Protein AF-A0A7Y4AND2-F1 (afdb_monomer_lite)

Secondary structure (DSSP, 8-state):
---------------------SS-SSHHHHHHHHHHHHHHHTSTTSSSSTTTTTSS-HHHHHHHHHHHHHHHHHHHHHHHHHHHHHHH-TTSGGGTHHHHHHHHHHHHHHHHHHHHHHHSSTTTTTPBPPGGGHHHHHHHHHHTTSS---TTPPPPH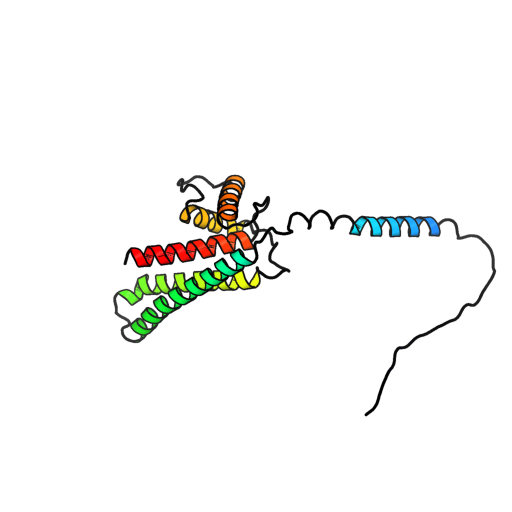HHHHHHHHHHHHHTTPPP-SS-BHHHHHHHHHHHHHHHHHHHHHT-

Foldseek 3Di:
DDDDDDDDDDDDDDDDDDDDDDDPPPVVVVVVVVVVVVVVVVVVPPVVVVQVVQQDDPVLLVVLLVLLVVLLVVLVVLLVVLVVVCVVVVPPPCNPPVNVVSVVLNVLSVVLSVVSVVQPDPVRVQAFDDPVCLVLLQVLLCLVVLAPPDPPDDQDPVSSLNSLQVVCVVSVGHRDPGHGPNSSSSSNSVSSSVVVVVVVVVD

Radius of gyration: 29.14 Å; chains: 1; bounding bo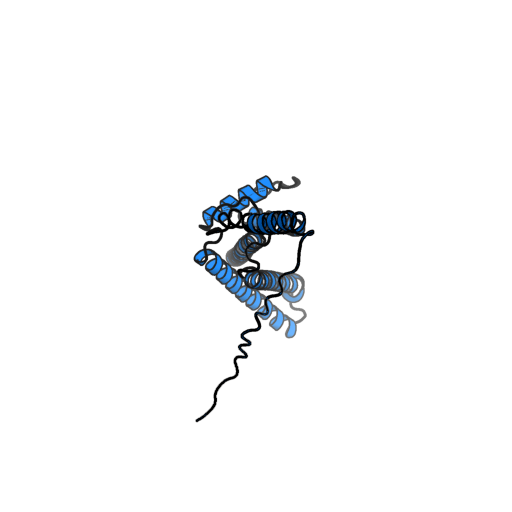x: 47×72×87 Å

Structure (mmCIF, N/CA/C/O backbone):
data_AF-A0A7Y4AND2-F1
#
_entry.id   AF-A0A7Y4AND2-F1
#
loop_
_atom_site.group_PDB
_atom_site.id
_atom_site.type_symbol
_atom_site.label_atom_id
_atom_site.label_alt_id
_atom_site.label_comp_id
_atom_site.label_asym_id
_atom_site.label_entity_id
_atom_site.label_seq_id
_atom_site.pdbx_PDB_ins_code
_atom_site.Cartn_x
_atom_site.Cartn_y
_atom_site.Cartn_z
_atom_site.occupancy
_atom_site.B_iso_or_equiv
_atom_site.auth_seq_id
_atom_site.auth_comp_id
_atom_site.auth_asym_id
_atom_site.auth_atom_id
_atom_site.pdbx_PDB_model_num
ATOM 1 N N . MET A 1 1 ? -24.176 -51.507 3.057 1.00 33.47 1 MET A N 1
ATOM 2 C CA . MET A 1 1 ? -24.119 -52.776 3.812 1.00 33.47 1 MET A CA 1
ATOM 3 C C . MET A 1 1 ? -23.106 -52.591 4.936 1.00 33.47 1 MET A C 1
ATOM 5 O O . MET A 1 1 ? -21.960 -52.399 4.581 1.00 33.47 1 MET A O 1
ATOM 9 N N . LYS A 1 2 ? -23.575 -52.578 6.206 1.00 30.16 2 LYS A N 1
ATOM 10 C CA . LYS A 1 2 ? -22.908 -52.996 7.476 1.00 30.16 2 LYS A CA 1
ATOM 11 C C . LYS A 1 2 ? -21.469 -52.484 7.762 1.00 30.16 2 LYS A C 1
ATOM 13 O O . LYS A 1 2 ? -20.621 -52.602 6.902 1.00 30.16 2 LYS A O 1
ATOM 18 N N . LEU A 1 3 ? -21.038 -52.002 8.934 1.00 29.92 3 LEU A N 1
ATOM 19 C CA . LEU A 1 3 ? -21.448 -51.969 10.357 1.00 29.92 3 LEU A CA 1
ATOM 20 C C . LEU A 1 3 ? -20.590 -50.828 10.998 1.00 29.92 3 LEU A C 1
ATOM 22 O O . LEU A 1 3 ? -19.451 -50.662 10.583 1.00 29.92 3 LEU A O 1
ATOM 26 N N . ILE A 1 4 ? -21.065 -49.897 11.838 1.00 30.48 4 ILE A N 1
ATOM 27 C CA . ILE A 1 4 ? -21.592 -50.004 13.218 1.00 30.48 4 ILE A CA 1
ATOM 28 C C . ILE A 1 4 ? -20.495 -50.183 14.302 1.00 30.48 4 ILE A C 1
ATOM 30 O O . ILE A 1 4 ? -19.957 -51.267 14.470 1.00 30.48 4 ILE A O 1
ATOM 34 N N . ILE A 1 5 ? -20.307 -49.085 15.061 1.00 35.34 5 ILE A N 1
ATOM 35 C CA . ILE A 1 5 ? -20.190 -48.942 16.535 1.00 35.34 5 ILE A CA 1
ATOM 36 C C . ILE A 1 5 ? -18.934 -49.472 17.255 1.00 35.34 5 ILE A C 1
ATOM 38 O O . ILE A 1 5 ? -18.680 -50.666 17.281 1.00 35.34 5 ILE A O 1
ATOM 42 N N . SER A 1 6 ? -18.291 -48.594 18.043 1.00 28.52 6 SER A N 1
ATOM 43 C CA . SER A 1 6 ? -18.109 -48.861 19.484 1.00 28.52 6 SER A CA 1
ATOM 44 C C . SER A 1 6 ? -17.874 -47.580 20.292 1.00 28.52 6 SER A C 1
ATOM 46 O O . SER A 1 6 ? -16.794 -46.998 20.283 1.00 28.52 6 SER A O 1
ATOM 48 N N . ARG A 1 7 ? -18.929 -47.131 20.986 1.00 36.81 7 ARG A N 1
ATOM 49 C CA . ARG A 1 7 ? -18.856 -46.225 22.138 1.00 36.81 7 ARG A CA 1
ATOM 50 C C . ARG A 1 7 ? -18.654 -47.101 23.370 1.00 36.81 7 ARG A C 1
ATOM 52 O O . ARG A 1 7 ? -19.501 -47.947 23.641 1.00 36.81 7 ARG A O 1
ATOM 59 N N . ILE A 1 8 ? -17.584 -46.879 24.125 1.00 34.38 8 ILE A N 1
ATOM 60 C CA . ILE A 1 8 ? -17.403 -47.508 25.434 1.00 34.38 8 ILE A CA 1
ATOM 61 C C . ILE A 1 8 ? -18.028 -46.585 26.484 1.00 34.38 8 ILE A C 1
ATOM 63 O O . ILE A 1 8 ? -17.473 -45.553 26.851 1.00 34.38 8 ILE A O 1
ATOM 67 N N . LEU A 1 9 ? -19.232 -46.965 26.909 1.00 31.45 9 LEU A N 1
ATOM 68 C CA . LEU A 1 9 ? -19.828 -46.607 28.191 1.00 31.45 9 LEU A CA 1
ATOM 69 C C . LEU A 1 9 ? -19.264 -47.583 29.230 1.00 31.45 9 LEU A C 1
ATOM 71 O O . LEU A 1 9 ? -19.439 -48.790 29.074 1.00 31.45 9 LEU A O 1
ATOM 75 N N . ILE A 1 10 ? -18.645 -47.082 30.297 1.00 36.06 10 ILE A N 1
ATOM 76 C CA . ILE A 1 10 ? -18.455 -47.861 31.524 1.00 36.06 10 ILE A CA 1
ATOM 77 C C . ILE A 1 10 ? -19.293 -47.184 32.598 1.00 36.06 10 ILE A C 1
ATOM 79 O O . ILE A 1 10 ? -19.010 -46.067 33.025 1.00 36.06 10 ILE A O 1
ATOM 83 N N . ALA A 1 11 ? -20.365 -47.872 32.976 1.00 30.84 11 ALA A N 1
ATOM 84 C CA . ALA A 1 11 ? -21.184 -47.558 34.126 1.00 30.84 11 ALA A CA 1
ATOM 85 C C . ALA A 1 11 ? -20.753 -48.424 35.319 1.00 30.84 11 ALA A C 1
ATOM 87 O O . ALA A 1 11 ? -20.473 -49.610 35.162 1.00 30.84 11 ALA A O 1
ATOM 88 N N . SER A 1 12 ? -20.827 -47.797 36.492 1.00 30.69 12 SER A N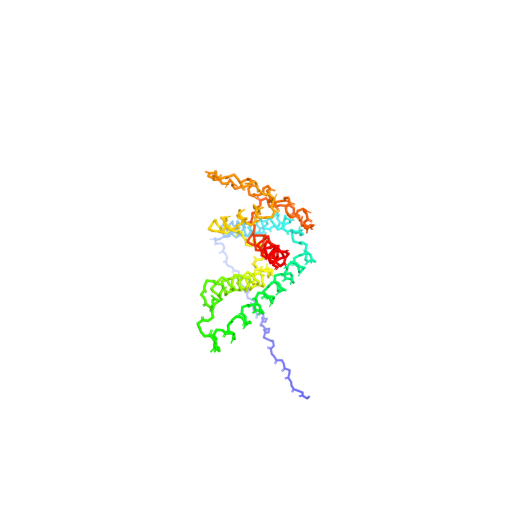 1
ATOM 89 C CA . SER A 1 12 ? -21.021 -48.379 37.823 1.00 30.69 12 SER A CA 1
ATOM 90 C C . SER A 1 12 ? -19.888 -49.185 38.463 1.00 30.69 12 SER A C 1
ATOM 92 O O . SER A 1 12 ? -19.669 -50.348 38.149 1.00 30.69 12 SER A O 1
ATOM 94 N N . LEU A 1 13 ? -19.371 -48.640 39.569 1.00 31.16 13 LEU A N 1
ATOM 95 C CA . LEU A 1 13 ? -19.480 -49.353 40.842 1.00 31.16 13 LEU A CA 1
ATOM 96 C C . LEU A 1 13 ? -19.599 -48.357 42.004 1.00 31.16 13 LEU A C 1
ATOM 98 O O . LEU A 1 13 ? -18.667 -47.626 42.323 1.00 31.16 13 LEU A O 1
ATOM 102 N N . VAL A 1 14 ? -20.774 -48.344 42.629 1.00 37.56 14 VAL A N 1
ATOM 103 C CA . VAL A 1 14 ? -20.992 -47.785 43.963 1.00 37.56 14 VAL A CA 1
ATOM 104 C C . VAL A 1 14 ? -20.722 -48.923 44.942 1.00 37.56 14 VAL A C 1
ATOM 106 O O . VAL A 1 14 ? -21.427 -49.929 44.915 1.00 37.56 14 VAL A O 1
ATOM 109 N N . MET A 1 15 ? -19.721 -48.776 45.806 1.00 34.22 15 MET A N 1
ATOM 110 C CA . MET A 1 15 ? -19.657 -49.526 47.058 1.00 34.22 15 MET A CA 1
ATOM 111 C C . MET A 1 15 ? -19.544 -48.541 48.211 1.00 34.22 15 MET A C 1
ATOM 113 O O . MET A 1 15 ? -18.593 -47.771 48.316 1.00 34.22 15 MET A O 1
ATOM 117 N N . SER A 1 16 ? -20.560 -48.581 49.063 1.00 31.64 16 SER A N 1
ATOM 118 C CA . SER A 1 16 ? -20.602 -47.922 50.356 1.00 31.64 16 SER A CA 1
ATOM 119 C C . SER A 1 16 ? -19.589 -48.563 51.304 1.00 31.64 16 SER A C 1
ATOM 121 O O . SER A 1 16 ? -19.620 -49.774 51.512 1.00 31.64 16 SER A O 1
ATOM 123 N N . PHE A 1 17 ? -18.758 -47.742 51.942 1.00 32.94 17 PHE A N 1
ATOM 124 C CA . PHE A 1 17 ? -18.125 -48.079 53.212 1.00 32.94 17 PHE A CA 1
ATOM 125 C C . PHE A 1 17 ? -18.355 -46.919 54.181 1.00 32.94 17 PHE A C 1
ATOM 127 O O . PHE A 1 17 ? -17.987 -45.779 53.911 1.00 32.94 17 PHE A O 1
ATOM 134 N N . VAL A 1 18 ? -19.027 -47.222 55.290 1.00 36.88 18 VAL A N 1
ATOM 135 C CA . VAL A 1 18 ? -19.208 -46.335 56.441 1.00 36.88 18 VAL A CA 1
ATOM 136 C C . VAL A 1 18 ? -18.034 -46.583 57.384 1.00 36.88 18 VAL A C 1
ATOM 138 O O . VAL A 1 18 ? -17.787 -47.728 57.756 1.00 36.88 18 VAL A O 1
ATOM 141 N N . GLY A 1 19 ? -17.323 -45.526 57.779 1.00 31.56 19 GLY A N 1
ATOM 142 C CA . GLY A 1 19 ? -16.211 -45.622 58.725 1.00 31.56 19 GLY A CA 1
ATOM 143 C C . GLY A 1 19 ? -15.559 -44.274 59.033 1.00 31.56 19 GLY A C 1
ATOM 144 O O . GLY A 1 19 ? -14.528 -43.955 58.467 1.00 31.56 19 GLY A O 1
ATOM 145 N N . THR A 1 20 ? -16.203 -43.511 59.925 1.00 32.34 20 THR A N 1
ATOM 146 C CA . THR A 1 20 ? -15.642 -42.541 60.896 1.00 32.34 20 THR A CA 1
ATOM 147 C C . THR A 1 20 ? -14.561 -41.527 60.467 1.00 32.34 20 THR A C 1
ATOM 149 O O . THR A 1 20 ? -13.412 -41.892 60.257 1.00 32.34 20 THR A O 1
ATOM 152 N N . SER A 1 21 ? -14.941 -40.235 60.518 1.00 45.59 21 SER A N 1
ATOM 153 C CA . SER A 1 21 ? -14.318 -39.135 61.301 1.00 45.59 21 SER A CA 1
ATOM 154 C C . SER A 1 21 ? -12.795 -39.264 61.503 1.00 45.59 21 SER A C 1
ATOM 156 O O . SER A 1 21 ? -12.356 -40.159 62.213 1.00 45.59 21 SER A O 1
ATOM 158 N N . ILE A 1 22 ? -11.902 -38.417 60.984 1.00 43.31 22 ILE A N 1
ATOM 159 C CA . ILE A 1 22 ? -11.797 -36.959 61.136 1.00 43.31 22 ILE A CA 1
ATOM 160 C C . ILE A 1 22 ? -10.911 -36.453 59.967 1.00 43.31 22 ILE A C 1
ATOM 162 O O . ILE A 1 22 ? -9.692 -36.558 60.047 1.00 43.31 22 ILE A O 1
ATOM 166 N N . ALA A 1 23 ? -11.471 -35.953 58.859 1.00 41.00 23 ALA A N 1
ATOM 167 C CA . ALA A 1 23 ? -10.671 -35.309 57.791 1.00 41.00 23 ALA A CA 1
ATOM 168 C C . ALA A 1 23 ? -11.485 -34.376 56.869 1.00 41.00 23 ALA A C 1
ATOM 170 O O . ALA A 1 23 ? -11.039 -34.021 55.781 1.00 41.00 23 ALA A O 1
ATOM 171 N N . GLU A 1 24 ? -12.700 -33.986 57.265 1.00 41.66 24 GLU A N 1
ATOM 172 C CA . GLU A 1 24 ? -13.683 -33.410 56.333 1.00 41.66 24 GLU A CA 1
ATOM 173 C C . GLU A 1 24 ? -13.870 -31.889 56.435 1.00 41.66 24 GLU A C 1
ATOM 175 O O . GLU A 1 24 ? -14.705 -31.322 55.730 1.00 41.66 24 GLU A O 1
ATOM 180 N N . THR A 1 25 ? -13.076 -31.204 57.263 1.00 40.34 25 THR A N 1
ATOM 181 C CA . THR A 1 25 ? -13.201 -29.746 57.453 1.00 40.34 25 THR A CA 1
ATOM 182 C C . THR A 1 25 ? -12.124 -28.922 56.746 1.00 40.34 25 THR A C 1
ATOM 184 O O . THR A 1 25 ? -12.266 -27.706 56.671 1.00 40.34 25 THR A O 1
ATOM 187 N N . THR A 1 26 ? -11.088 -29.545 56.173 1.00 41.88 26 THR A N 1
ATOM 188 C CA . THR A 1 26 ? -10.008 -28.803 55.486 1.00 41.88 26 THR A CA 1
ATOM 189 C C . THR A 1 26 ? -10.119 -28.857 53.956 1.00 41.88 26 THR A C 1
ATOM 191 O O . THR A 1 26 ? -9.707 -27.921 53.286 1.00 41.88 26 THR A O 1
ATOM 194 N N . ILE A 1 27 ? -10.772 -29.876 53.382 1.00 42.16 27 ILE A N 1
ATOM 195 C CA . ILE A 1 27 ? -10.817 -30.075 51.916 1.00 42.16 27 ILE A CA 1
ATOM 196 C C . ILE A 1 27 ? -11.965 -29.294 51.238 1.00 42.16 27 ILE A C 1
ATOM 198 O O . ILE A 1 27 ? -11.882 -28.947 50.062 1.00 42.16 27 ILE A O 1
ATOM 202 N N . LYS A 1 28 ? -13.028 -28.931 51.973 1.00 38.06 28 LYS A N 1
ATOM 203 C CA . LYS A 1 28 ? -14.158 -28.163 51.406 1.00 38.06 28 LYS A CA 1
ATOM 204 C C . LYS A 1 28 ? -13.843 -26.689 51.137 1.00 38.06 28 LYS A C 1
ATOM 206 O O . LYS A 1 28 ? -14.553 -26.063 50.353 1.00 38.06 28 LYS A O 1
ATOM 211 N N . THR A 1 29 ? -12.794 -26.140 51.747 1.00 43.88 29 THR A N 1
ATOM 212 C CA . THR A 1 29 ? -12.443 -24.721 51.601 1.00 43.88 29 THR A CA 1
ATOM 213 C C . THR A 1 29 ? -11.531 -24.479 50.396 1.00 43.88 29 THR A C 1
ATOM 215 O O . THR A 1 29 ? -11.685 -23.466 49.725 1.00 43.88 29 THR A O 1
ATOM 218 N N . GLU A 1 30 ? -10.652 -25.422 50.047 1.00 40.91 30 GLU A N 1
ATOM 219 C CA . GLU A 1 30 ? -9.762 -25.285 48.882 1.00 40.91 30 GLU A CA 1
ATOM 220 C C . GLU A 1 30 ? -10.514 -25.476 47.556 1.00 40.91 30 GLU A C 1
ATOM 222 O O . GLU A 1 30 ? -10.392 -24.639 46.665 1.00 40.91 30 GLU A O 1
ATOM 227 N N . GLN A 1 31 ? -11.410 -26.468 47.451 1.00 38.94 31 GLN A N 1
ATOM 228 C CA . GLN A 1 31 ? -12.176 -26.689 46.212 1.00 38.94 31 GLN A CA 1
ATOM 229 C C . GLN A 1 31 ? -13.157 -25.553 45.874 1.00 38.94 31 GLN A C 1
ATOM 231 O O . GLN A 1 31 ? -13.392 -25.281 44.697 1.00 38.94 31 GLN A O 1
ATOM 236 N N . GLN A 1 32 ? -13.721 -24.860 46.872 1.00 39.03 32 GLN A N 1
ATOM 237 C CA . GLN A 1 32 ? -14.599 -23.711 46.611 1.00 39.03 32 GLN A CA 1
ATOM 238 C C . GLN A 1 32 ? -13.836 -22.411 46.324 1.00 39.03 32 GLN A C 1
ATOM 240 O O . GLN A 1 32 ? -14.368 -21.545 45.628 1.00 39.03 32 GLN A O 1
ATOM 245 N N . VAL A 1 33 ? -12.599 -22.265 46.808 1.00 42.72 33 VAL A N 1
ATOM 246 C CA . VAL A 1 33 ? -11.742 -21.120 46.460 1.00 42.72 33 VAL A CA 1
ATOM 247 C C . VAL A 1 33 ? -11.169 -21.289 45.049 1.00 42.72 33 VAL A C 1
ATOM 249 O O . VAL A 1 33 ? -11.164 -20.331 44.277 1.00 42.72 33 VAL A O 1
ATOM 252 N N . GLU A 1 34 ? -10.793 -22.509 44.662 1.00 39.56 34 GLU A N 1
ATOM 253 C CA . GLU A 1 34 ? -10.220 -22.797 43.344 1.00 39.56 34 GLU A CA 1
ATOM 254 C C . GLU A 1 34 ? -11.274 -22.711 42.223 1.00 39.56 34 GLU A C 1
ATOM 256 O O . GLU A 1 34 ? -11.054 -22.012 41.233 1.00 39.56 34 GLU A O 1
ATOM 261 N N . GLN A 1 35 ? -12.484 -23.258 42.418 1.00 38.00 35 GLN A N 1
ATOM 262 C CA . GLN A 1 35 ? -13.567 -23.133 41.424 1.00 38.00 35 GLN A CA 1
ATOM 263 C C . GLN A 1 35 ? -14.124 -21.708 41.284 1.00 38.00 35 GLN A C 1
ATOM 265 O O . GLN A 1 35 ? -14.526 -21.311 40.187 1.00 38.00 35 GLN A O 1
ATOM 270 N N . LYS A 1 36 ? -14.125 -20.906 42.358 1.00 38.09 36 LYS A N 1
ATOM 271 C CA . LYS A 1 36 ? -14.514 -19.491 42.265 1.00 38.09 36 LYS A CA 1
ATOM 272 C C . LYS A 1 36 ? -13.455 -18.682 41.505 1.00 38.09 36 LYS A C 1
ATOM 274 O O . LYS A 1 36 ? -13.821 -17.883 40.646 1.00 38.09 36 LYS A O 1
ATOM 279 N N . SER A 1 37 ? -12.169 -18.973 41.735 1.00 41.56 37 SER A N 1
ATOM 280 C CA . SER A 1 37 ? -11.050 -18.341 41.020 1.00 41.56 37 SER A CA 1
ATOM 281 C C . SER A 1 37 ? -11.028 -18.654 39.520 1.00 41.56 37 SER A C 1
ATOM 283 O O . SER A 1 37 ? -10.670 -17.792 38.719 1.00 41.56 37 SER A O 1
ATOM 285 N N . GLU A 1 38 ? -11.469 -19.848 39.115 1.00 39.38 38 GLU A N 1
ATOM 286 C CA . GLU A 1 38 ? -11.490 -20.241 37.706 1.00 39.38 38 GLU A CA 1
ATOM 287 C C . GLU A 1 38 ? -12.699 -19.652 36.965 1.00 39.38 38 GLU A C 1
ATOM 289 O O . GLU A 1 38 ? -12.560 -19.195 35.833 1.00 39.38 38 GLU A O 1
ATOM 294 N N . SER A 1 39 ? -13.860 -19.524 37.621 1.00 38.56 39 SER A N 1
ATOM 295 C CA . SER A 1 39 ? -15.034 -18.864 37.022 1.00 38.56 39 SER A CA 1
ATOM 296 C C . SER A 1 39 ? -14.860 -17.347 36.829 1.00 38.56 39 SER A C 1
ATOM 298 O O . SER A 1 39 ? -15.403 -16.783 35.877 1.00 38.56 39 SER A O 1
ATOM 300 N N . ASP A 1 40 ? -14.052 -16.697 37.674 1.00 43.16 40 ASP A N 1
ATOM 301 C CA . ASP A 1 40 ? -13.737 -15.269 37.547 1.00 43.16 40 ASP A CA 1
ATOM 302 C C . ASP A 1 40 ? -12.604 -15.009 36.533 1.00 43.16 40 ASP A C 1
ATOM 304 O O . ASP A 1 40 ? -12.563 -13.946 35.910 1.00 43.16 40 ASP A O 1
ATOM 308 N N . LYS A 1 41 ? -11.744 -16.001 36.257 1.00 37.84 41 LYS A N 1
ATOM 309 C CA . LYS A 1 41 ? -10.672 -15.902 35.247 1.00 37.84 41 LYS A CA 1
ATOM 310 C C . LYS A 1 41 ? -11.189 -15.928 33.801 1.00 37.84 41 LYS A C 1
ATOM 312 O O . LYS A 1 41 ? -10.528 -15.399 32.912 1.00 37.84 41 LYS A O 1
ATOM 317 N N . TYR A 1 42 ? -12.386 -16.471 33.564 1.00 40.19 42 TYR A N 1
ATOM 318 C CA . TYR A 1 42 ? -13.032 -16.481 32.241 1.00 40.19 42 TYR A CA 1
ATOM 319 C C . TYR A 1 42 ? -14.008 -15.316 31.998 1.00 40.19 42 TYR A C 1
ATOM 321 O O . TYR A 1 42 ? -14.468 -15.141 30.870 1.00 40.19 42 TYR A O 1
ATOM 329 N N . LYS A 1 43 ? -14.292 -14.470 33.000 1.00 34.62 43 LYS A N 1
ATOM 330 C CA . LYS A 1 43 ? -15.127 -13.263 32.823 1.00 34.62 43 LYS A CA 1
ATOM 331 C C . LYS A 1 43 ? -14.360 -12.007 32.403 1.00 34.62 43 LYS A C 1
ATOM 333 O O . LYS A 1 43 ? -14.989 -11.016 32.046 1.00 34.62 43 LYS A O 1
ATOM 338 N N . VAL A 1 44 ? -13.027 -12.047 32.375 1.00 38.25 44 VAL A N 1
ATOM 339 C CA . VAL A 1 44 ? -12.192 -10.893 31.983 1.00 38.25 44 VAL A CA 1
ATOM 340 C C . VAL A 1 44 ? -12.125 -10.693 30.455 1.00 38.25 44 VAL A C 1
ATOM 342 O O . VAL A 1 44 ? -11.806 -9.604 29.996 1.00 38.25 44 VAL A O 1
ATOM 345 N N . ASN A 1 45 ? -12.529 -11.676 29.642 1.00 38.00 45 ASN A N 1
ATOM 346 C CA . ASN A 1 45 ? -12.354 -11.614 28.180 1.00 38.00 45 ASN A CA 1
ATOM 347 C C . ASN A 1 45 ? -13.611 -11.258 27.372 1.00 38.00 45 ASN A C 1
ATOM 349 O O . ASN A 1 45 ? -13.580 -11.319 26.145 1.00 38.00 45 ASN A O 1
ATOM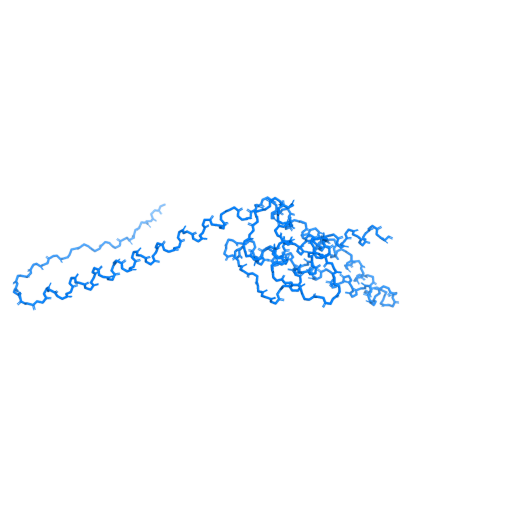 353 N N . GLN A 1 46 ? -14.716 -10.872 28.016 1.00 38.94 46 GLN A N 1
ATOM 354 C CA . GLN A 1 46 ? -15.947 -10.534 27.288 1.00 38.94 46 GLN A CA 1
ATOM 355 C C . GLN A 1 46 ? -16.115 -9.032 27.009 1.00 38.94 46 GLN A C 1
ATOM 357 O O . GLN A 1 46 ? -16.871 -8.682 26.110 1.00 38.94 46 GLN A O 1
ATOM 362 N N . SER A 1 47 ? -15.380 -8.147 27.700 1.00 35.62 47 SER A N 1
ATOM 363 C CA . SER A 1 47 ? -15.454 -6.690 27.468 1.00 35.62 47 SER A CA 1
ATOM 364 C C . SER A 1 47 ? -14.329 -6.121 26.595 1.00 35.62 47 SER A C 1
ATOM 366 O O . SER A 1 47 ? -14.446 -4.992 26.138 1.00 35.62 47 SER A O 1
ATOM 368 N N . ALA A 1 48 ? -13.245 -6.868 26.352 1.00 46.66 48 ALA A N 1
ATOM 369 C CA . ALA A 1 48 ? -12.164 -6.437 25.454 1.00 46.66 48 ALA A CA 1
ATOM 370 C C . ALA A 1 48 ? -12.490 -6.690 23.969 1.00 46.66 48 ALA A C 1
ATOM 372 O O . ALA A 1 48 ? -11.987 -5.993 23.096 1.00 46.66 48 ALA A O 1
ATOM 373 N N . ASN A 1 49 ? -13.366 -7.659 23.679 1.00 50.66 49 ASN A N 1
ATOM 374 C CA . ASN A 1 49 ? -13.719 -8.049 22.310 1.00 50.66 49 ASN A CA 1
ATOM 375 C C . ASN A 1 49 ? -14.845 -7.201 21.693 1.00 50.66 49 ASN A C 1
ATOM 377 O O . ASN A 1 49 ? -14.987 -7.178 20.476 1.00 50.66 49 ASN A O 1
ATOM 381 N N . SER A 1 50 ? -15.642 -6.495 22.502 1.00 58.06 50 SER A N 1
ATOM 382 C CA . SER A 1 50 ? -16.734 -5.656 21.984 1.00 58.06 50 SER A CA 1
ATOM 383 C C . SER A 1 50 ? -16.239 -4.405 21.258 1.00 58.06 50 SER A C 1
ATOM 385 O O . SER A 1 50 ? -16.961 -3.864 20.431 1.00 58.06 50 SER A O 1
ATOM 387 N N . ASP A 1 51 ? -15.022 -3.943 21.560 1.00 69.50 51 ASP A N 1
ATOM 388 C CA . ASP A 1 51 ? -14.434 -2.749 20.936 1.00 69.50 51 ASP A CA 1
ATOM 389 C C . ASP A 1 51 ? -13.856 -3.042 19.539 1.00 69.50 51 ASP A C 1
ATOM 391 O O . ASP A 1 51 ? -13.752 -2.153 18.697 1.00 69.50 51 ASP A O 1
ATOM 395 N N . LEU A 1 52 ? -13.539 -4.315 19.276 1.00 81.56 52 LEU A N 1
ATOM 396 C CA . LEU A 1 52 ? -13.037 -4.816 17.992 1.00 81.56 52 LEU A CA 1
ATOM 397 C C . LEU A 1 52 ? -14.160 -5.195 17.017 1.00 81.56 52 LEU A C 1
ATOM 399 O O . LEU A 1 52 ? -13.914 -5.388 15.819 1.00 81.56 52 LEU A O 1
ATOM 403 N N . ASP A 1 53 ? -15.388 -5.316 17.526 1.00 81.31 53 ASP A N 1
ATOM 404 C CA . ASP A 1 53 ? -16.557 -5.642 16.721 1.00 81.31 53 ASP A CA 1
ATOM 405 C C . ASP A 1 53 ? -16.897 -4.481 15.779 1.00 81.31 53 ASP A C 1
ATOM 407 O O . ASP A 1 53 ? -17.104 -3.340 16.203 1.00 81.31 53 ASP A O 1
ATOM 411 N N . GLY A 1 54 ? -16.919 -4.768 14.478 1.00 84.56 54 GLY A N 1
ATOM 412 C CA . GLY A 1 54 ? -17.121 -3.764 13.435 1.00 84.56 54 GLY A CA 1
ATOM 413 C C . GLY A 1 54 ? -15.961 -2.777 13.248 1.00 84.56 54 GLY A C 1
ATOM 414 O O . GLY A 1 54 ? -16.168 -1.739 12.622 1.00 84.56 54 GLY A O 1
ATOM 415 N N . LEU A 1 55 ? -14.759 -3.071 13.768 1.00 92.31 55 LEU A N 1
ATOM 416 C CA . LEU A 1 55 ? -13.555 -2.270 13.495 1.00 92.31 55 LEU A CA 1
ATOM 417 C C . LEU A 1 55 ? -13.267 -2.206 11.986 1.00 92.31 55 LEU A C 1
ATOM 419 O O . LEU A 1 55 ? -13.005 -1.140 11.431 1.00 92.31 55 LEU A O 1
ATOM 423 N N . TYR A 1 56 ? -13.388 -3.357 11.322 1.00 94.44 56 TYR A N 1
ATOM 424 C CA . TYR A 1 56 ? -13.200 -3.500 9.886 1.00 94.44 56 TYR A CA 1
ATOM 425 C C . TYR A 1 56 ? -14.540 -3.538 9.161 1.00 94.44 56 TYR A C 1
ATOM 427 O O . TYR A 1 56 ? -15.407 -4.362 9.452 1.00 94.44 56 TYR A O 1
ATOM 435 N N . ASN A 1 57 ? -14.686 -2.665 8.168 1.00 95.69 57 ASN A N 1
ATOM 436 C CA . ASN A 1 57 ? -15.734 -2.800 7.171 1.00 95.69 57 ASN A CA 1
ATOM 437 C C . ASN A 1 57 ? -15.255 -3.794 6.105 1.00 95.69 57 ASN A C 1
ATOM 439 O O . ASN A 1 57 ? -14.410 -3.460 5.277 1.00 95.69 57 ASN A O 1
ATOM 443 N N . GLU A 1 58 ? -15.795 -5.010 6.134 1.00 94.56 58 GLU A N 1
ATOM 444 C CA . GLU A 1 58 ? -15.365 -6.114 5.267 1.00 94.56 58 GLU A CA 1
ATOM 445 C C . GLU A 1 58 ? -15.451 -5.763 3.768 1.00 94.56 58 GLU A C 1
ATOM 447 O O . GLU A 1 58 ? -14.575 -6.142 2.993 1.00 94.56 58 GLU A O 1
ATOM 452 N N . GLU A 1 59 ? -16.456 -4.994 3.335 1.00 96.50 59 GLU A N 1
ATOM 453 C CA . GLU A 1 59 ? -16.572 -4.550 1.938 1.00 96.50 59 GLU A CA 1
ATOM 454 C C . GLU A 1 59 ? -15.398 -3.641 1.547 1.00 96.50 59 GLU A C 1
ATOM 456 O O . GLU A 1 59 ? -14.768 -3.845 0.509 1.00 96.50 59 GLU A O 1
ATOM 461 N N . GLN A 1 60 ? -15.068 -2.670 2.402 1.00 97.38 60 GLN A N 1
ATOM 462 C CA . GLN A 1 60 ? -13.981 -1.721 2.148 1.00 97.38 60 GLN A CA 1
ATOM 463 C C . GLN A 1 60 ? -12.610 -2.391 2.212 1.00 97.38 60 GLN A C 1
ATOM 465 O O . GLN A 1 60 ? -11.768 -2.154 1.347 1.00 97.38 60 GLN A O 1
ATOM 470 N N . VAL A 1 61 ? -12.398 -3.294 3.173 1.00 97.44 61 VAL A N 1
ATOM 471 C CA . VAL A 1 61 ? -11.152 -4.066 3.255 1.00 97.44 61 VAL A CA 1
ATOM 472 C C . VAL A 1 61 ? -10.953 -4.902 1.989 1.00 97.44 61 VAL A C 1
ATOM 474 O O . VAL A 1 61 ? -9.881 -4.855 1.385 1.00 97.44 61 VAL A O 1
ATOM 477 N N . ASN A 1 62 ? -11.991 -5.597 1.514 1.00 97.75 62 ASN A N 1
ATOM 478 C CA . ASN A 1 62 ? -11.914 -6.370 0.271 1.00 97.75 62 ASN A CA 1
ATOM 479 C C . ASN A 1 62 ? -11.690 -5.494 -0.972 1.00 97.75 62 ASN A C 1
ATOM 481 O O . ASN A 1 62 ? -10.959 -5.899 -1.883 1.00 97.75 62 ASN A O 1
ATOM 485 N N . ALA A 1 63 ? -12.272 -4.293 -1.015 1.00 98.25 63 ALA A N 1
ATOM 486 C CA . ALA A 1 63 ? -12.033 -3.338 -2.093 1.00 98.25 63 ALA A CA 1
ATOM 487 C C . ALA A 1 63 ? -10.558 -2.905 -2.146 1.00 98.25 63 ALA A C 1
ATOM 489 O O . ALA A 1 63 ? -9.945 -2.940 -3.213 1.00 98.25 63 ALA A O 1
ATOM 490 N N . ILE A 1 64 ? -9.951 -2.591 -0.998 1.00 98.31 64 ILE A N 1
ATOM 491 C CA . ILE A 1 64 ? -8.537 -2.196 -0.919 1.00 98.31 64 ILE A CA 1
ATOM 492 C C . ILE A 1 64 ? -7.603 -3.382 -1.211 1.00 98.31 64 ILE A C 1
ATOM 494 O O . ILE A 1 64 ? -6.588 -3.217 -1.885 1.00 98.31 64 ILE A O 1
ATOM 498 N N . ILE A 1 65 ? -7.943 -4.604 -0.789 1.00 98.31 65 ILE A N 1
ATOM 499 C CA . ILE A 1 65 ? -7.178 -5.806 -1.171 1.00 98.31 65 ILE A CA 1
ATOM 500 C C . ILE A 1 65 ? -7.222 -6.020 -2.690 1.00 98.31 65 ILE A C 1
ATOM 502 O O . ILE A 1 65 ? -6.198 -6.339 -3.302 1.00 98.31 65 ILE A O 1
ATOM 506 N N . SER A 1 66 ? -8.381 -5.798 -3.314 1.00 98.50 66 SER A N 1
ATOM 507 C CA . SER A 1 66 ? -8.522 -5.853 -4.773 1.00 98.50 66 SER A CA 1
ATOM 508 C C . SER A 1 66 ? -7.687 -4.761 -5.451 1.00 98.50 66 SER A C 1
ATOM 510 O O . SER A 1 66 ? -6.980 -5.036 -6.417 1.00 98.50 66 SER A O 1
ATOM 512 N N . LEU A 1 67 ? -7.663 -3.548 -4.893 1.00 98.56 67 LEU A N 1
ATOM 513 C CA . LEU A 1 67 ? -6.797 -2.460 -5.354 1.00 98.56 67 LEU A CA 1
ATOM 514 C C . LEU A 1 67 ? -5.304 -2.827 -5.269 1.00 98.56 67 LEU A C 1
ATOM 516 O O . LEU A 1 67 ? -4.544 -2.587 -6.212 1.00 98.56 67 LEU A O 1
ATOM 520 N N . ALA A 1 68 ? -4.878 -3.464 -4.174 1.00 98.69 68 ALA A N 1
ATOM 521 C CA . ALA A 1 68 ? -3.510 -3.954 -4.007 1.00 98.69 68 ALA A CA 1
ATOM 522 C C . ALA A 1 68 ? -3.159 -5.025 -5.056 1.00 98.69 68 ALA A C 1
ATOM 524 O O . ALA A 1 68 ? -2.041 -5.050 -5.584 1.00 98.69 68 ALA A O 1
ATOM 525 N N . PHE A 1 69 ? -4.114 -5.899 -5.393 1.00 98.69 69 PHE A N 1
ATOM 526 C CA . PHE A 1 69 ? -3.948 -6.896 -6.450 1.00 98.69 69 PHE A CA 1
ATOM 527 C C . PHE A 1 69 ? -3.737 -6.238 -7.818 1.00 98.69 69 PHE A C 1
ATOM 529 O O . PHE A 1 69 ? -2.773 -6.583 -8.509 1.00 98.69 69 PHE A O 1
ATOM 536 N N . GLU A 1 70 ? -4.589 -5.281 -8.188 1.00 98.62 70 GLU A N 1
ATOM 537 C CA . GLU A 1 70 ? -4.504 -4.571 -9.470 1.00 98.62 70 GLU A CA 1
ATOM 538 C C . GLU A 1 70 ? -3.214 -3.753 -9.585 1.00 98.62 70 GLU A C 1
ATOM 540 O O . GLU A 1 70 ? -2.518 -3.802 -10.607 1.00 98.62 70 GLU A O 1
ATOM 545 N N . THR A 1 71 ? -2.819 -3.087 -8.497 1.00 98.69 71 THR A N 1
ATOM 546 C CA . THR A 1 71 ? -1.545 -2.362 -8.409 1.00 98.69 71 THR A CA 1
ATOM 547 C C . THR A 1 71 ? -0.375 -3.311 -8.659 1.00 98.69 71 THR A C 1
ATOM 549 O O . THR A 1 71 ? 0.452 -3.071 -9.541 1.00 98.69 71 THR A O 1
ATOM 552 N N . LYS A 1 72 ? -0.323 -4.448 -7.950 1.00 98.62 72 LYS A N 1
ATOM 553 C CA . LYS A 1 72 ? 0.696 -5.488 -8.164 1.00 98.62 72 LYS A CA 1
ATOM 554 C C . LYS A 1 72 ? 0.706 -5.988 -9.613 1.00 98.62 72 LYS A C 1
ATOM 556 O O . LYS A 1 72 ? 1.782 -6.141 -10.190 1.00 98.62 72 LYS A O 1
ATOM 561 N N . SER A 1 73 ? -0.464 -6.265 -10.187 1.00 98.69 73 SER A N 1
ATOM 562 C CA . SER A 1 73 ? -0.617 -6.791 -11.551 1.00 98.69 73 SER A CA 1
ATOM 563 C C . SER A 1 73 ? -0.076 -5.817 -12.604 1.00 98.69 73 SER A C 1
ATOM 565 O O . SER A 1 73 ? 0.708 -6.189 -13.486 1.00 98.69 73 SER A O 1
ATOM 567 N N . THR A 1 74 ? -0.409 -4.536 -12.458 1.00 98.50 74 THR A N 1
ATOM 568 C CA . THR A 1 74 ? 0.071 -3.479 -13.352 1.00 98.50 74 THR A CA 1
ATOM 569 C C . THR A 1 74 ? 1.583 -3.313 -13.240 1.00 98.50 74 THR A C 1
ATOM 571 O O . THR A 1 74 ? 2.289 -3.365 -14.250 1.00 98.50 74 THR A O 1
ATOM 574 N N . ARG A 1 75 ? 2.118 -3.229 -12.014 1.00 98.25 75 ARG A N 1
ATOM 575 C CA . ARG A 1 75 ? 3.568 -3.138 -11.777 1.00 98.25 75 ARG A CA 1
ATOM 576 C C . ARG A 1 75 ? 4.326 -4.341 -12.331 1.00 98.25 75 ARG A C 1
ATOM 578 O O . ARG A 1 75 ? 5.397 -4.172 -12.913 1.00 98.25 75 ARG A O 1
ATOM 585 N N . TYR A 1 76 ? 3.765 -5.546 -12.210 1.00 98.44 76 TYR A N 1
ATOM 586 C CA . TYR A 1 76 ? 4.338 -6.740 -12.826 1.00 98.44 76 TYR A CA 1
ATOM 587 C C . TYR A 1 76 ? 4.431 -6.598 -14.344 1.00 98.44 76 TYR A C 1
ATOM 589 O O . TYR A 1 76 ? 5.471 -6.905 -14.920 1.00 98.44 76 TYR A O 1
ATOM 597 N N . THR A 1 77 ? 3.376 -6.107 -14.993 1.00 98.06 77 THR A N 1
ATOM 598 C CA . THR A 1 77 ? 3.347 -5.922 -16.449 1.00 98.06 77 THR A CA 1
ATOM 599 C C . THR A 1 77 ? 4.408 -4.917 -16.909 1.00 98.06 77 THR A C 1
ATOM 601 O O . THR A 1 77 ? 5.144 -5.187 -17.864 1.00 98.06 77 THR A O 1
ATOM 604 N N . GLU A 1 78 ? 4.554 -3.792 -16.200 1.00 95.75 78 GLU A N 1
ATOM 605 C CA . GLU A 1 78 ? 5.596 -2.792 -16.472 1.00 95.75 78 GLU A CA 1
ATOM 606 C C . GLU A 1 78 ? 7.005 -3.385 -16.341 1.00 95.75 78 GLU A C 1
ATOM 608 O O . GLU A 1 78 ? 7.839 -3.236 -17.243 1.00 95.75 78 GLU A O 1
ATOM 613 N N . PHE A 1 79 ? 7.251 -4.105 -15.243 1.00 97.25 79 PHE A N 1
ATOM 614 C CA . PHE A 1 79 ? 8.507 -4.802 -14.990 1.00 97.25 79 PHE A CA 1
ATOM 615 C C . PHE A 1 79 ? 8.792 -5.868 -16.056 1.00 97.25 79 PHE A C 1
ATOM 617 O O . PHE A 1 79 ? 9.875 -5.878 -16.638 1.00 97.25 79 PHE A O 1
ATOM 624 N N . ALA A 1 80 ? 7.829 -6.740 -16.359 1.00 97.50 80 ALA A N 1
ATOM 625 C CA . ALA A 1 80 ? 7.986 -7.842 -17.304 1.00 97.50 80 ALA A CA 1
ATOM 626 C C . ALA A 1 80 ? 8.306 -7.338 -18.718 1.00 97.50 80 ALA A C 1
ATOM 628 O O . ALA A 1 80 ? 9.119 -7.935 -19.430 1.00 97.50 80 ALA A O 1
ATOM 629 N N . ARG A 1 81 ? 7.722 -6.203 -19.123 1.00 95.50 81 ARG A N 1
ATOM 630 C CA . ARG A 1 81 ? 8.044 -5.549 -20.397 1.00 95.50 81 ARG A CA 1
ATOM 631 C C . ARG A 1 81 ? 9.516 -5.139 -20.463 1.00 95.50 81 ARG A C 1
ATOM 633 O O . ARG A 1 81 ? 10.175 -5.416 -21.468 1.00 95.50 81 ARG A O 1
ATOM 640 N N . LEU A 1 82 ? 10.034 -4.503 -19.410 1.00 95.44 82 LEU A N 1
ATOM 641 C CA . LEU A 1 82 ? 11.445 -4.113 -19.340 1.00 95.44 82 LEU A CA 1
ATOM 642 C C . LEU A 1 82 ? 12.365 -5.326 -19.221 1.00 95.44 82 LEU A C 1
ATOM 644 O O . LEU A 1 82 ? 13.349 -5.396 -19.948 1.00 95.44 82 LEU A O 1
ATOM 648 N N . PHE A 1 83 ? 12.010 -6.314 -18.399 1.00 96.62 83 PHE A N 1
ATOM 649 C CA . PHE A 1 83 ? 12.739 -7.575 -18.288 1.00 96.62 83 PHE A CA 1
ATOM 650 C C . PHE A 1 83 ? 12.943 -8.213 -19.665 1.00 96.62 83 PHE A C 1
ATOM 652 O O . PHE A 1 83 ? 14.076 -8.443 -20.085 1.00 96.62 83 PHE A O 1
ATOM 659 N N . ASN A 1 84 ? 11.860 -8.398 -20.424 1.00 96.88 84 ASN A N 1
ATOM 660 C CA . ASN A 1 84 ? 11.918 -8.983 -21.761 1.00 96.88 84 ASN A CA 1
ATOM 661 C C . ASN A 1 84 ? 12.735 -8.139 -22.749 1.00 96.88 84 ASN A C 1
ATOM 663 O O . ASN A 1 84 ? 13.404 -8.697 -23.621 1.00 96.88 84 ASN A O 1
ATOM 667 N N . ARG A 1 85 ? 12.699 -6.803 -22.636 1.00 95.25 85 ARG A N 1
ATOM 668 C CA . ARG A 1 85 ? 13.545 -5.923 -23.453 1.00 95.25 85 ARG A CA 1
ATOM 669 C C . ARG A 1 85 ? 15.017 -6.121 -23.115 1.00 95.25 85 ARG A C 1
ATOM 671 O O . ARG A 1 85 ? 15.801 -6.346 -24.028 1.00 95.25 85 ARG A O 1
ATOM 678 N N . CYS A 1 86 ? 15.378 -6.095 -21.839 1.00 96.06 86 CYS A N 1
ATOM 679 C CA . CYS A 1 86 ? 16.765 -6.186 -21.391 1.00 96.06 86 CYS A CA 1
ATOM 680 C C . CYS A 1 86 ? 17.392 -7.559 -21.641 1.00 96.06 86 CYS A C 1
ATOM 682 O O . CYS A 1 86 ? 18.595 -7.646 -21.856 1.00 96.06 86 CYS A O 1
ATOM 684 N N . GLN A 1 87 ? 16.583 -8.619 -21.724 1.00 96.25 87 GLN A N 1
ATOM 685 C CA . GLN A 1 87 ? 17.041 -9.923 -22.217 1.00 96.25 87 GLN A CA 1
ATOM 686 C C . GLN A 1 87 ? 17.447 -9.884 -23.704 1.00 96.25 87 GLN A C 1
ATOM 688 O O . GLN A 1 87 ? 18.368 -10.585 -24.109 1.00 96.25 87 GLN A O 1
ATOM 693 N N . LYS A 1 88 ? 16.773 -9.070 -24.530 1.00 96.69 88 LYS A N 1
ATOM 694 C CA . LYS A 1 88 ? 17.030 -8.965 -25.981 1.00 96.69 88 LYS A CA 1
ATOM 695 C C . LYS A 1 88 ? 18.048 -7.880 -26.340 1.00 96.69 88 LYS A C 1
ATOM 697 O O . LYS A 1 88 ? 18.773 -8.018 -27.318 1.00 96.69 88 LYS A O 1
ATOM 702 N N . GLN A 1 89 ? 18.055 -6.783 -25.590 1.00 96.12 89 GLN A N 1
ATOM 703 C CA . GLN A 1 89 ? 18.862 -5.586 -25.816 1.00 96.12 89 GLN A CA 1
ATOM 704 C C . GLN A 1 89 ? 19.477 -5.139 -24.481 1.00 96.12 89 GLN A C 1
ATOM 706 O O . GLN A 1 89 ? 19.014 -4.164 -23.888 1.00 96.12 89 GLN A O 1
ATOM 711 N N . PRO A 1 90 ? 20.507 -5.842 -23.985 1.00 92.69 90 PRO A N 1
ATOM 712 C CA . PRO A 1 90 ? 21.056 -5.600 -22.648 1.00 92.69 90 PRO A CA 1
ATOM 713 C C . PRO A 1 90 ? 21.653 -4.197 -22.470 1.00 92.69 90 PRO A C 1
ATOM 715 O O . PRO A 1 90 ? 21.696 -3.690 -21.356 1.00 92.69 90 PRO A O 1
ATOM 718 N N . ASN A 1 91 ? 22.057 -3.548 -23.565 1.00 95.00 91 ASN A N 1
ATOM 719 C CA . ASN A 1 91 ? 22.647 -2.207 -23.553 1.00 95.00 91 ASN A CA 1
ATOM 720 C C . ASN A 1 91 ? 21.618 -1.087 -23.802 1.00 95.00 91 ASN A C 1
ATOM 722 O O . ASN A 1 91 ? 22.007 0.054 -24.045 1.00 95.00 91 ASN A O 1
ATOM 726 N N . HIS A 1 92 ? 20.315 -1.394 -23.813 1.00 94.50 92 HIS A N 1
ATOM 727 C CA . HIS A 1 92 ? 19.285 -0.364 -23.949 1.00 94.50 92 HIS A CA 1
ATOM 728 C C . HIS A 1 92 ? 19.311 0.569 -22.717 1.00 94.50 92 HIS A C 1
ATOM 730 O O . HIS A 1 92 ? 19.416 0.059 -21.600 1.00 94.50 92 HIS A O 1
ATOM 736 N N . PRO A 1 93 ? 19.162 1.902 -22.870 1.00 92.44 93 PRO A N 1
ATOM 737 C CA . PRO A 1 93 ? 19.230 2.855 -21.752 1.00 92.44 93 PRO A CA 1
ATOM 738 C C . PRO A 1 93 ? 18.335 2.503 -20.549 1.00 92.44 93 PRO A C 1
ATOM 740 O O . PRO A 1 93 ? 18.763 2.597 -19.403 1.00 92.44 93 PRO A O 1
ATOM 743 N N . ASP A 1 94 ? 17.121 2.009 -20.803 1.00 91.50 94 ASP A N 1
ATOM 744 C CA . ASP A 1 94 ? 16.174 1.588 -19.755 1.00 91.50 94 ASP A CA 1
ATOM 745 C C . ASP A 1 94 ? 16.619 0.374 -18.900 1.00 91.50 94 ASP A C 1
ATOM 747 O O . ASP A 1 94 ? 15.955 0.051 -17.916 1.00 91.50 94 ASP A O 1
ATOM 751 N N . CYS A 1 95 ? 17.709 -0.325 -19.242 1.00 93.12 95 CYS A N 1
ATOM 752 C CA . CYS A 1 95 ? 18.119 -1.568 -18.569 1.00 93.12 95 CYS A CA 1
ATOM 753 C C . CYS A 1 95 ? 18.948 -1.389 -17.289 1.00 93.12 95 CYS A C 1
ATOM 755 O O . CYS A 1 95 ? 19.264 -2.381 -16.633 1.00 93.12 95 CYS A O 1
ATOM 757 N N . GLY A 1 96 ? 19.266 -0.148 -16.910 1.00 91.88 96 GLY A N 1
ATOM 758 C CA . GLY A 1 96 ? 19.891 0.189 -15.629 1.00 91.88 96 GLY A CA 1
ATOM 759 C C . GLY A 1 96 ? 18.862 0.581 -14.565 1.00 91.88 96 GLY A C 1
ATOM 760 O O . GLY A 1 96 ? 18.103 -0.249 -14.053 1.00 91.88 96 GLY A O 1
ATOM 761 N N . ASP A 1 97 ? 18.835 1.871 -14.237 1.00 94.00 97 ASP A N 1
ATOM 762 C CA . ASP A 1 97 ? 18.048 2.408 -13.122 1.00 94.00 97 ASP A CA 1
ATOM 763 C C . ASP A 1 97 ? 16.541 2.224 -13.316 1.00 94.00 97 ASP A C 1
ATOM 765 O O . ASP A 1 97 ? 15.846 1.838 -12.379 1.00 94.00 97 ASP A O 1
ATOM 769 N N . SER A 1 98 ? 16.032 2.414 -14.539 1.00 93.06 98 SER A N 1
ATOM 770 C CA . SER A 1 98 ? 14.602 2.243 -14.839 1.00 93.06 98 SER A CA 1
ATOM 771 C C . SER A 1 98 ? 14.136 0.802 -14.599 1.00 93.06 98 SER A C 1
ATOM 773 O O . SER A 1 98 ? 13.138 0.573 -13.912 1.00 93.06 98 SER A O 1
ATOM 775 N N . TYR A 1 99 ? 14.896 -0.187 -15.081 1.00 94.81 99 TYR A N 1
ATOM 776 C CA . TYR A 1 99 ? 14.638 -1.600 -14.806 1.00 94.81 99 TYR A CA 1
ATOM 777 C C . TYR A 1 99 ? 14.650 -1.905 -13.301 1.00 94.81 99 TYR A C 1
ATOM 779 O O . TYR A 1 99 ? 13.733 -2.558 -12.795 1.00 94.81 99 TYR A O 1
ATOM 787 N N . THR A 1 100 ? 15.656 -1.406 -12.577 1.00 96.00 100 THR A N 1
ATOM 788 C CA . THR A 1 100 ? 15.776 -1.615 -11.125 1.00 96.00 100 THR A CA 1
ATOM 789 C C . THR A 1 100 ? 14.609 -0.982 -10.371 1.00 96.00 100 THR A C 1
ATOM 791 O O . THR A 1 100 ? 14.020 -1.629 -9.506 1.00 96.00 100 THR A O 1
ATOM 794 N N . ALA A 1 101 ? 14.213 0.238 -10.736 1.00 95.75 101 ALA A N 1
ATOM 795 C CA . ALA A 1 101 ? 13.072 0.927 -10.147 1.00 95.75 101 ALA A CA 1
ATOM 796 C C . ALA A 1 101 ? 11.769 0.146 -10.370 1.00 95.75 101 ALA A C 1
ATOM 798 O O . ALA A 1 101 ? 11.067 -0.154 -9.404 1.00 95.75 101 ALA A O 1
ATOM 799 N N . LYS A 1 102 ? 11.479 -0.273 -11.610 1.00 96.06 102 LYS A N 1
ATOM 800 C CA . LYS A 1 102 ? 10.256 -1.030 -11.929 1.00 96.06 102 LYS A CA 1
ATOM 801 C C . LYS A 1 102 ? 10.224 -2.402 -11.253 1.00 96.06 102 LYS A C 1
ATOM 803 O O . LYS A 1 102 ? 9.175 -2.811 -10.757 1.00 96.06 102 LYS A O 1
ATOM 808 N N . ARG A 1 103 ? 11.367 -3.091 -11.149 1.00 97.56 103 ARG A N 1
ATOM 809 C CA . ARG A 1 103 ? 11.477 -4.336 -10.371 1.00 97.56 103 ARG A CA 1
ATOM 810 C C . ARG A 1 103 ? 11.164 -4.101 -8.892 1.00 97.56 103 ARG A C 1
ATOM 812 O O . ARG A 1 103 ? 10.379 -4.848 -8.316 1.00 97.56 103 ARG A O 1
ATOM 819 N N . THR A 1 104 ? 11.767 -3.082 -8.285 1.00 98.06 104 THR A N 1
ATOM 820 C CA . THR A 1 104 ? 11.568 -2.757 -6.866 1.00 98.06 104 THR A CA 1
ATOM 821 C C . THR A 1 104 ? 10.114 -2.395 -6.577 1.00 98.06 104 THR A C 1
ATOM 823 O O . THR A 1 104 ? 9.526 -2.936 -5.645 1.00 98.06 104 THR A O 1
ATOM 826 N N . GLN A 1 105 ? 9.498 -1.552 -7.408 1.00 97.81 105 GLN A N 1
ATOM 827 C CA . GLN A 1 105 ? 8.084 -1.187 -7.280 1.00 97.81 105 GLN A CA 1
ATOM 828 C C . GLN A 1 105 ? 7.162 -2.414 -7.358 1.00 97.81 105 GLN A C 1
ATOM 830 O O . GLN A 1 105 ? 6.227 -2.532 -6.566 1.00 97.81 105 GLN A O 1
ATOM 835 N N . TYR A 1 106 ? 7.441 -3.351 -8.272 1.00 98.56 106 TYR A N 1
ATOM 836 C CA . TYR A 1 106 ? 6.705 -4.612 -8.350 1.00 98.56 106 TYR A CA 1
ATOM 837 C C . TYR A 1 106 ? 6.865 -5.465 -7.086 1.00 98.56 106 TYR A C 1
ATOM 839 O O . TYR A 1 106 ? 5.859 -5.913 -6.536 1.00 98.56 106 TYR A O 1
ATOM 847 N N . GLU A 1 107 ? 8.090 -5.687 -6.602 1.00 98.62 107 GLU A N 1
ATOM 848 C CA . GLU A 1 107 ? 8.304 -6.524 -5.412 1.00 98.62 107 GLU A CA 1
ATOM 849 C C . GLU A 1 107 ? 7.675 -5.905 -4.153 1.00 98.62 107 GLU A C 1
ATOM 851 O O . GLU A 1 107 ? 7.102 -6.639 -3.350 1.00 98.62 107 GLU A O 1
ATOM 856 N N . ILE A 1 108 ? 7.678 -4.573 -4.017 1.00 98.12 108 ILE A N 1
ATOM 857 C CA . ILE A 1 108 ? 6.973 -3.873 -2.931 1.00 98.12 108 ILE A CA 1
ATOM 858 C C . ILE A 1 108 ? 5.459 -4.121 -3.014 1.00 98.12 108 ILE A C 1
ATOM 860 O O . ILE A 1 108 ? 4.858 -4.567 -2.036 1.00 98.12 108 ILE A O 1
ATOM 864 N N . ALA A 1 109 ? 4.836 -3.894 -4.177 1.00 98.44 109 ALA A N 1
ATOM 865 C CA . ALA A 1 109 ? 3.395 -4.102 -4.352 1.00 98.44 109 ALA A CA 1
ATOM 866 C C . ALA A 1 109 ? 2.989 -5.572 -4.143 1.00 98.44 109 ALA A C 1
ATOM 868 O O . ALA A 1 109 ? 1.966 -5.879 -3.530 1.00 98.44 109 ALA A O 1
ATOM 869 N N . LYS A 1 110 ? 3.824 -6.504 -4.610 1.00 98.56 110 LYS A N 1
ATOM 870 C CA . LYS A 1 110 ? 3.645 -7.943 -4.408 1.00 98.56 110 LYS A CA 1
ATOM 871 C C . LYS A 1 110 ? 3.733 -8.327 -2.935 1.00 98.56 110 LYS A C 1
ATOM 873 O O . LYS A 1 110 ? 2.890 -9.099 -2.481 1.00 98.56 110 LYS A O 1
ATOM 878 N N . ALA A 1 111 ? 4.724 -7.812 -2.209 1.00 98.25 111 ALA A N 1
ATOM 879 C CA . ALA A 1 111 ? 4.884 -8.074 -0.784 1.00 98.25 111 ALA A CA 1
ATOM 880 C C . ALA A 1 111 ? 3.694 -7.527 0.013 1.00 98.25 111 ALA A C 1
ATOM 882 O O . ALA A 1 111 ? 3.099 -8.275 0.784 1.00 98.25 111 ALA A O 1
ATOM 883 N N . ASN A 1 112 ? 3.284 -6.278 -0.232 1.00 98.38 112 ASN A N 1
ATOM 884 C CA . ASN A 1 112 ? 2.136 -5.675 0.446 1.00 98.38 112 ASN A CA 1
ATOM 885 C C . ASN A 1 112 ? 0.844 -6.484 0.225 1.00 98.38 112 ASN A C 1
ATOM 887 O O . ASN A 1 112 ? 0.215 -6.891 1.201 1.00 98.38 112 ASN A O 1
ATOM 891 N N . HIS A 1 113 ? 0.503 -6.824 -1.025 1.00 98.50 113 HIS A N 1
ATOM 892 C CA . HIS A 1 113 ? -0.666 -7.662 -1.317 1.00 98.50 113 HIS A CA 1
ATOM 893 C C . HIS A 1 113 ? -0.575 -9.044 -0.644 1.00 98.50 113 HIS A C 1
ATOM 895 O O . HIS A 1 113 ? -1.564 -9.540 -0.108 1.00 98.50 113 HIS A O 1
ATOM 901 N N . ALA A 1 114 ? 0.599 -9.684 -0.655 1.00 98.25 114 ALA A N 1
ATOM 902 C CA . ALA A 1 114 ? 0.776 -10.988 -0.021 1.00 98.25 114 ALA A CA 1
ATOM 903 C C . ALA A 1 114 ? 0.556 -10.925 1.499 1.00 98.25 114 ALA A C 1
ATOM 905 O O . ALA A 1 114 ? -0.142 -11.777 2.046 1.00 98.25 114 ALA A O 1
ATOM 906 N N . VAL A 1 115 ? 1.111 -9.916 2.177 1.00 96.88 115 VAL A N 1
ATOM 907 C CA . VAL A 1 115 ? 0.941 -9.747 3.627 1.00 96.88 115 VAL A CA 1
ATOM 908 C C . VAL A 1 115 ? -0.503 -9.371 3.967 1.00 96.88 115 VAL A C 1
ATOM 910 O O . VAL A 1 115 ? -1.045 -9.926 4.918 1.00 96.88 115 VAL A O 1
ATOM 913 N N . LEU A 1 116 ? -1.170 -8.533 3.164 1.00 97.31 116 LEU A N 1
ATOM 914 C CA . LEU A 1 116 ? -2.599 -8.232 3.324 1.00 97.31 116 LEU A CA 1
ATOM 915 C C . LEU A 1 116 ? -3.455 -9.503 3.354 1.00 97.31 116 LEU A C 1
ATOM 917 O O . LEU A 1 116 ? -4.253 -9.682 4.269 1.00 97.31 116 LEU A O 1
ATOM 921 N N . GLN A 1 117 ? -3.241 -10.426 2.412 1.00 96.19 117 GLN A N 1
ATOM 922 C CA . GLN A 1 117 ? -3.969 -11.701 2.379 1.00 96.19 117 GLN A CA 1
ATOM 923 C C . GLN A 1 117 ? -3.679 -12.602 3.588 1.00 96.19 117 GLN A C 1
ATOM 925 O O . GLN A 1 117 ? -4.508 -13.434 3.958 1.00 96.19 117 GLN A O 1
ATOM 930 N N . MET A 1 118 ? -2.492 -12.485 4.187 1.00 96.12 118 MET A N 1
ATOM 931 C CA . MET A 1 118 ? -2.147 -13.238 5.393 1.00 96.12 118 MET A CA 1
ATOM 932 C C . MET A 1 118 ? -2.795 -12.629 6.634 1.00 96.12 118 MET A C 1
ATOM 934 O O . MET A 1 118 ? -3.362 -13.369 7.431 1.00 96.12 118 MET A O 1
ATOM 938 N N . VAL A 1 119 ? -2.715 -11.305 6.786 1.00 95.81 119 VAL A N 1
ATOM 939 C CA . VAL A 1 119 ? -3.165 -10.576 7.980 1.00 95.81 119 VAL A CA 1
ATOM 940 C C . VAL A 1 119 ? -4.684 -10.428 8.019 1.00 95.81 119 VAL A C 1
ATOM 942 O O . VAL A 1 119 ? -5.260 -10.449 9.099 1.00 95.81 119 VAL A O 1
ATOM 945 N N . TYR A 1 120 ? -5.362 -10.372 6.873 1.00 95.12 120 TYR A N 1
ATOM 946 C CA . TYR A 1 120 ? -6.828 -10.338 6.792 1.00 95.12 120 TYR A CA 1
ATOM 947 C C . TYR A 1 120 ? -7.483 -11.718 7.024 1.00 95.12 120 TYR A C 1
ATOM 949 O O . TYR A 1 120 ? -8.448 -12.116 6.380 1.00 95.12 120 TYR A O 1
ATOM 957 N N . LYS A 1 121 ? -6.936 -12.488 7.962 1.00 92.19 121 LYS A N 1
ATOM 958 C CA . LYS A 1 121 ? -7.559 -13.689 8.522 1.00 92.19 121 LYS A CA 1
ATOM 959 C C . LYS A 1 121 ? -7.991 -13.370 9.944 1.00 92.19 121 LYS A C 1
ATOM 961 O O . LYS A 1 121 ? -7.331 -12.578 10.613 1.00 92.19 121 LYS A O 1
ATOM 966 N N . ASP A 1 122 ? -9.048 -14.014 10.431 1.00 86.56 122 ASP A N 1
ATOM 967 C CA . ASP A 1 122 ? -9.607 -13.731 11.763 1.00 86.56 122 ASP A CA 1
ATOM 968 C C . ASP A 1 122 ? -8.571 -13.819 12.894 1.00 86.56 122 ASP A C 1
ATOM 970 O O . ASP A 1 122 ? -8.620 -13.042 13.842 1.00 86.56 122 ASP A O 1
ATOM 974 N N . GLU A 1 123 ? -7.591 -14.712 12.754 1.00 90.25 123 GLU A N 1
ATOM 975 C CA . GLU A 1 123 ? -6.499 -14.919 13.712 1.00 90.25 123 GLU A CA 1
ATOM 976 C C . GLU A 1 123 ? -5.499 -13.751 13.774 1.00 90.25 123 GLU A C 1
ATOM 978 O O . GLU A 1 123 ? -4.814 -13.580 14.780 1.00 90.25 123 GLU A O 1
ATOM 983 N N . PHE A 1 124 ? -5.391 -12.956 12.705 1.00 93.31 124 PHE A N 1
ATOM 984 C CA . PHE A 1 124 ? -4.331 -11.956 12.535 1.00 93.31 124 PHE A CA 1
ATOM 985 C C . PHE A 1 124 ? -4.843 -10.531 12.326 1.00 93.31 124 PHE A C 1
ATOM 987 O O . PHE A 1 124 ? -4.070 -9.582 12.474 1.00 93.31 124 PHE A O 1
ATOM 994 N N . LYS A 1 125 ? -6.133 -10.350 12.020 1.00 91.50 125 LYS A N 1
ATOM 995 C CA . LYS A 1 125 ? -6.679 -9.036 11.653 1.00 91.50 125 LYS A CA 1
ATOM 996 C C . LYS A 1 125 ? -6.589 -7.998 12.772 1.00 91.50 125 LYS A C 1
ATOM 998 O O . LYS A 1 125 ? -6.554 -6.812 12.483 1.00 91.50 125 LYS A O 1
ATOM 1003 N N . TYR A 1 126 ? -6.465 -8.442 14.023 1.00 94.25 126 TYR A N 1
ATOM 1004 C CA . TYR A 1 126 ? -6.328 -7.590 15.209 1.00 94.25 126 TYR A CA 1
ATOM 1005 C C . TYR A 1 126 ? -4.907 -7.563 15.792 1.00 94.25 126 TYR A C 1
ATOM 1007 O O . TYR A 1 126 ? -4.717 -7.212 16.955 1.00 94.25 126 TYR A O 1
ATOM 1015 N N . LEU A 1 127 ? -3.886 -7.935 15.013 1.00 95.31 127 LEU A N 1
ATOM 1016 C CA . LEU A 1 127 ? -2.499 -7.762 15.442 1.00 95.31 127 LEU A CA 1
ATOM 1017 C C . LEU A 1 127 ? -2.161 -6.274 15.549 1.00 95.31 127 LEU A C 1
ATOM 1019 O O . LEU A 1 127 ? -2.307 -5.530 14.578 1.00 95.31 127 LEU A O 1
ATOM 1023 N N . LEU A 1 128 ? -1.665 -5.857 16.713 1.00 96.31 128 LEU A N 1
ATOM 1024 C CA . LEU A 1 128 ? -1.087 -4.528 16.895 1.00 96.31 128 LEU A CA 1
ATOM 1025 C C . LEU A 1 128 ? 0.098 -4.337 15.946 1.00 96.31 128 LEU A C 1
ATOM 1027 O O . LEU A 1 128 ? 0.861 -5.271 15.679 1.00 96.31 128 LEU A O 1
ATOM 1031 N N . MET A 1 129 ? 0.246 -3.124 15.427 1.00 95.75 129 MET A N 1
ATOM 1032 C CA . MET A 1 129 ? 1.356 -2.786 14.551 1.00 95.75 129 MET A CA 1
ATOM 1033 C C . MET A 1 129 ? 2.668 -2.749 15.353 1.00 95.75 129 MET A C 1
ATOM 1035 O O . MET A 1 129 ? 2.751 -2.033 16.352 1.00 95.75 129 MET A O 1
ATOM 1039 N N . PRO A 1 130 ? 3.718 -3.466 14.918 1.00 94.00 130 PRO A N 1
ATOM 1040 C CA . PRO A 1 130 ? 5.047 -3.318 15.499 1.00 94.00 130 PRO A CA 1
ATOM 1041 C C . PRO A 1 130 ? 5.601 -1.903 15.281 1.00 94.00 130 PRO A C 1
ATOM 1043 O O . PRO A 1 130 ? 5.465 -1.342 14.195 1.00 94.00 130 PRO A O 1
ATOM 1046 N N . GLU A 1 131 ? 6.309 -1.352 16.268 1.00 90.00 131 GLU A N 1
ATOM 1047 C CA . GLU A 1 131 ? 6.892 0.001 16.193 1.00 90.00 131 GLU A CA 1
ATOM 1048 C C . GLU A 1 131 ? 7.826 0.183 14.983 1.00 90.00 131 GLU A C 1
ATOM 1050 O O . GLU A 1 131 ? 7.838 1.237 14.350 1.00 90.00 131 GLU A O 1
ATOM 1055 N N . VAL A 1 132 ? 8.531 -0.881 14.579 1.00 91.12 132 VAL A N 1
ATOM 1056 C CA . VAL A 1 132 ? 9.416 -0.885 13.401 1.00 91.12 132 VAL A CA 1
ATOM 1057 C C . VAL A 1 132 ? 8.697 -0.566 12.083 1.00 91.12 132 VAL A C 1
ATOM 1059 O O . VAL A 1 132 ? 9.348 -0.171 11.120 1.00 91.12 132 VAL A O 1
ATOM 1062 N N . ASN A 1 133 ? 7.370 -0.718 12.026 1.00 91.69 133 ASN A N 1
ATOM 1063 C CA . ASN A 1 133 ? 6.552 -0.379 10.861 1.00 91.69 133 ASN A CA 1
ATOM 1064 C C . ASN A 1 133 ? 6.045 1.074 10.878 1.00 91.69 133 ASN A C 1
ATOM 1066 O O . ASN A 1 133 ? 5.556 1.547 9.851 1.00 91.69 133 ASN A O 1
ATOM 1070 N N . SER A 1 134 ? 6.182 1.792 12.000 1.00 91.88 134 SER A N 1
ATOM 1071 C CA . SER A 1 134 ? 5.698 3.172 12.149 1.00 91.88 134 SER A CA 1
ATOM 1072 C C . SER A 1 134 ? 6.221 4.120 11.056 1.00 91.88 134 SER A C 1
ATOM 1074 O O . SER A 1 134 ? 5.401 4.793 10.426 1.00 91.88 134 SER A O 1
ATOM 1076 N N . PRO A 1 135 ? 7.528 4.121 10.702 1.00 93.25 135 PRO A N 1
ATOM 1077 C CA . PRO A 1 135 ? 8.031 5.018 9.660 1.00 93.25 135 PRO A CA 1
ATOM 1078 C C . PRO A 1 135 ? 7.362 4.812 8.293 1.00 93.25 135 PRO A C 1
ATOM 1080 O O . PRO A 1 135 ? 7.123 5.776 7.569 1.00 93.25 135 PRO A O 1
ATOM 1083 N N . GLU A 1 136 ? 7.027 3.570 7.928 1.00 93.69 136 GLU A N 1
ATOM 1084 C CA . GLU A 1 136 ? 6.373 3.277 6.645 1.00 93.69 136 GLU A CA 1
ATOM 1085 C C . GLU A 1 136 ? 4.915 3.761 6.623 1.00 93.69 136 GLU A C 1
ATOM 1087 O O . GLU A 1 136 ? 4.449 4.278 5.600 1.00 93.69 136 GLU A O 1
ATOM 1092 N N . LEU A 1 137 ? 4.207 3.653 7.752 1.00 96.75 137 LEU A N 1
ATOM 1093 C CA . LEU A 1 137 ? 2.863 4.207 7.898 1.00 96.75 137 LEU A CA 1
ATOM 1094 C C . LEU A 1 137 ? 2.881 5.736 7.796 1.00 96.75 137 LEU A C 1
ATOM 1096 O O . LEU A 1 137 ? 2.099 6.298 7.031 1.00 96.75 137 LEU A O 1
ATOM 1100 N N . VAL A 1 138 ? 3.800 6.400 8.503 1.00 95.88 138 VAL A N 1
ATOM 1101 C CA . VAL A 1 138 ? 3.957 7.863 8.459 1.00 95.88 138 VAL A CA 1
ATOM 1102 C C . VAL A 1 138 ? 4.200 8.339 7.029 1.00 95.88 138 VAL A C 1
ATOM 1104 O O . VAL A 1 138 ? 3.483 9.216 6.549 1.00 95.88 138 VAL A O 1
ATOM 1107 N N . VAL A 1 139 ? 5.144 7.718 6.313 1.00 94.50 139 VAL A N 1
ATOM 1108 C CA . VAL A 1 139 ? 5.421 8.045 4.903 1.00 94.50 139 VAL A CA 1
ATOM 1109 C C . VAL A 1 139 ? 4.177 7.863 4.034 1.00 94.50 139 VAL A C 1
ATOM 1111 O O . VAL A 1 139 ? 3.910 8.690 3.162 1.00 94.50 139 VAL A O 1
ATOM 1114 N N . SER A 1 140 ? 3.397 6.807 4.270 1.00 97.00 140 SER A N 1
ATOM 1115 C CA . SER A 1 140 ? 2.194 6.538 3.479 1.00 97.00 140 SER A CA 1
ATOM 1116 C C . SER A 1 140 ? 1.093 7.573 3.745 1.00 97.00 140 SER A C 1
ATOM 1118 O O . SER A 1 140 ? 0.525 8.118 2.801 1.00 97.00 140 SER A O 1
ATOM 1120 N N . LEU A 1 141 ? 0.847 7.927 5.011 1.00 97.56 141 LEU A N 1
ATOM 1121 C CA . LEU A 1 141 ? -0.118 8.967 5.393 1.00 97.56 141 LEU A CA 1
ATOM 1122 C C . LEU A 1 141 ? 0.300 10.355 4.891 1.00 97.56 141 LEU A C 1
ATOM 1124 O O . LEU A 1 141 ? -0.552 11.129 4.458 1.00 97.56 141 LEU A O 1
ATOM 1128 N N . GLN A 1 142 ? 1.600 10.663 4.896 1.00 95.56 142 GLN A N 1
ATOM 1129 C CA . GLN A 1 142 ? 2.134 11.891 4.301 1.00 95.56 142 GLN A CA 1
ATOM 1130 C C . GLN A 1 142 ? 1.919 11.925 2.788 1.00 95.56 142 GLN A C 1
ATOM 1132 O O . GLN A 1 142 ? 1.434 12.922 2.257 1.00 95.56 142 GLN A O 1
ATOM 1137 N N . SER A 1 143 ? 2.227 10.824 2.096 1.00 94.81 143 SER A N 1
ATOM 1138 C CA . SER A 1 143 ? 2.041 10.712 0.647 1.00 94.81 143 SER A CA 1
ATOM 1139 C C . SER A 1 143 ? 0.573 10.826 0.232 1.00 94.81 143 SER A C 1
ATOM 1141 O O . SER A 1 143 ? 0.293 11.309 -0.862 1.00 94.81 143 SER A O 1
ATOM 1143 N N . LEU A 1 144 ? -0.351 10.373 1.080 1.00 96.69 144 LEU A N 1
ATOM 1144 C CA . LEU A 1 144 ? -1.795 10.484 0.866 1.00 96.69 144 LEU A CA 1
ATOM 1145 C C . LEU A 1 144 ? -2.378 11.825 1.352 1.00 96.69 144 LEU A C 1
ATOM 1147 O O . LEU A 1 144 ? -3.567 12.069 1.179 1.00 96.69 144 LEU A O 1
ATOM 1151 N N . GLY A 1 145 ? -1.567 12.699 1.957 1.00 95.81 145 GLY A N 1
ATOM 1152 C CA . GLY A 1 145 ? -1.992 14.026 2.414 1.00 95.81 145 GLY A CA 1
ATOM 1153 C C . GLY A 1 145 ? -2.744 14.054 3.750 1.00 95.81 145 GLY A C 1
ATOM 1154 O O . GLY A 1 145 ? -3.273 15.100 4.117 1.00 95.81 145 GLY A O 1
ATOM 1155 N N . TYR A 1 146 ? -2.774 12.946 4.496 1.00 96.50 146 TYR A N 1
ATOM 1156 C CA . TYR A 1 146 ? -3.375 12.878 5.837 1.00 96.50 146 TYR A CA 1
ATOM 1157 C C . TYR A 1 146 ? -2.437 13.379 6.938 1.00 96.50 146 TYR A C 1
ATOM 1159 O O . TYR A 1 146 ? -2.892 13.713 8.030 1.00 96.50 146 TYR A O 1
ATOM 1167 N N . LEU A 1 147 ? -1.132 13.443 6.661 1.00 94.38 147 LEU A N 1
ATOM 1168 C CA . LEU A 1 147 ? -0.124 13.925 7.598 1.00 94.38 147 LEU A CA 1
ATOM 1169 C C . LEU A 1 147 ? 0.779 14.964 6.924 1.00 94.38 147 LEU A C 1
ATOM 1171 O O . LEU A 1 147 ? 1.198 14.808 5.777 1.00 94.38 147 LEU A O 1
ATOM 1175 N N . ASN A 1 148 ? 1.087 16.053 7.628 1.00 87.38 148 ASN A N 1
ATOM 1176 C CA . ASN A 1 148 ? 1.909 17.122 7.067 1.00 87.38 148 ASN A CA 1
ATOM 1177 C C . ASN A 1 148 ? 3.363 16.667 6.886 1.00 87.38 148 ASN A C 1
ATOM 1179 O O . ASN A 1 148 ? 4.000 16.175 7.815 1.00 87.38 148 ASN A O 1
ATOM 1183 N N . SER A 1 149 ? 3.923 16.910 5.703 1.00 70.62 149 SER A N 1
ATOM 1184 C CA . SER A 1 149 ? 5.334 16.642 5.405 1.00 70.62 149 SER A CA 1
ATOM 1185 C C . SER A 1 149 ? 6.224 17.762 5.959 1.00 70.62 149 SER A C 1
ATOM 1187 O O . SER A 1 149 ? 6.749 18.579 5.204 1.00 70.62 149 SER A O 1
ATOM 1189 N N . ARG A 1 150 ? 6.351 17.873 7.287 1.00 68.50 150 ARG A N 1
ATOM 1190 C CA . ARG A 1 150 ? 7.321 18.797 7.897 1.00 68.50 150 ARG A CA 1
ATOM 1191 C C . ARG A 1 150 ? 8.675 18.109 8.012 1.00 68.50 150 ARG A C 1
ATOM 1193 O O . ARG A 1 150 ? 8.835 17.135 8.737 1.00 68.50 150 ARG A O 1
ATOM 1200 N N . SER A 1 151 ? 9.648 18.611 7.261 1.00 57.12 151 SER A N 1
ATOM 1201 C CA . SER A 1 151 ? 11.006 18.074 7.239 1.00 57.12 151 SER A CA 1
ATOM 1202 C C . SER A 1 151 ? 11.683 18.208 8.607 1.00 57.12 151 SER A C 1
ATOM 1204 O O . SER A 1 151 ? 11.872 19.323 9.087 1.00 57.12 151 SER A O 1
ATOM 1206 N N . GLY A 1 152 ? 12.111 17.086 9.192 1.00 59.00 152 GLY A N 1
ATOM 1207 C CA . GLY A 1 152 ? 12.988 17.053 10.370 1.00 59.00 152 GLY A CA 1
ATOM 1208 C C . GLY A 1 152 ? 12.298 16.986 11.736 1.00 59.00 152 GLY A C 1
ATOM 1209 O O . GLY A 1 152 ? 13.008 16.880 12.733 1.00 59.00 152 GLY A O 1
ATOM 1210 N N . GLU A 1 153 ? 10.964 17.012 11.800 1.00 67.25 153 GLU A N 1
ATOM 1211 C CA . GLU A 1 153 ? 10.225 16.690 13.029 1.00 67.25 153 GLU A CA 1
ATOM 1212 C C . GLU A 1 153 ? 9.950 15.184 13.089 1.00 67.25 153 GLU A C 1
ATOM 1214 O O . GLU A 1 153 ? 9.485 14.587 12.116 1.00 67.25 153 GLU A O 1
ATOM 1219 N N . ASP A 1 154 ? 10.259 14.576 14.236 1.00 81.00 154 ASP A N 1
ATOM 1220 C CA . ASP A 1 154 ? 9.808 13.223 14.546 1.00 81.00 154 ASP A CA 1
ATOM 1221 C C . ASP A 1 154 ? 8.284 13.248 14.716 1.00 81.00 154 ASP A C 1
ATOM 1223 O O . ASP A 1 154 ? 7.745 14.096 15.433 1.00 81.00 154 ASP A O 1
ATOM 1227 N N . VAL A 1 155 ? 7.583 12.367 14.006 1.00 88.75 155 VAL A N 1
ATOM 1228 C CA . VAL A 1 155 ? 6.118 12.346 14.003 1.00 88.75 155 VAL A CA 1
ATOM 1229 C C . VAL A 1 155 ? 5.654 11.520 15.191 1.00 88.75 155 VAL A C 1
ATOM 1231 O O . VAL A 1 155 ? 5.989 10.342 15.307 1.00 88.75 155 VAL A O 1
ATOM 1234 N N . SER A 1 156 ? 4.866 12.130 16.076 1.00 92.19 156 SER A N 1
ATOM 1235 C CA . SER A 1 156 ? 4.400 11.441 17.276 1.00 92.19 156 SER A CA 1
ATOM 1236 C C . SER A 1 156 ? 3.421 10.306 16.943 1.00 92.19 156 SER A C 1
ATOM 1238 O O . SER A 1 156 ? 2.737 10.310 15.911 1.00 92.19 156 SER A O 1
ATOM 1240 N N . TYR A 1 157 ? 3.317 9.330 17.850 1.00 92.94 157 TYR A N 1
ATOM 1241 C CA . TYR A 1 157 ? 2.308 8.272 17.751 1.00 92.94 157 TYR A CA 1
ATOM 1242 C C . TYR A 1 157 ? 0.886 8.852 17.696 1.00 92.94 157 TYR A C 1
ATOM 1244 O O . TYR A 1 157 ? 0.084 8.411 16.879 1.00 92.94 157 TYR A O 1
ATOM 1252 N N . GLU A 1 158 ? 0.595 9.876 18.504 1.00 94.44 158 GLU A N 1
ATOM 1253 C CA . GLU A 1 158 ? -0.726 10.518 18.569 1.00 94.44 158 GLU A CA 1
ATOM 1254 C C . GLU A 1 158 ? -1.095 11.229 17.261 1.00 94.44 158 GLU A C 1
ATOM 1256 O O . GLU A 1 158 ? -2.224 11.102 16.779 1.00 94.44 158 GLU A O 1
ATOM 1261 N N . ASP A 1 159 ? -0.139 11.922 16.633 1.00 95.25 159 ASP A N 1
ATOM 1262 C CA . ASP A 1 159 ? -0.355 12.547 15.323 1.00 95.25 159 ASP A CA 1
ATOM 1263 C C . ASP A 1 159 ? -0.587 11.484 14.242 1.00 95.25 159 ASP A C 1
ATOM 1265 O O . ASP A 1 159 ? -1.463 11.632 13.386 1.00 95.25 159 ASP A O 1
ATOM 1269 N N . THR A 1 160 ? 0.163 10.379 14.309 1.00 96.12 160 THR A N 1
ATOM 1270 C CA . THR A 1 160 ? 0.013 9.240 13.393 1.00 96.12 160 THR A CA 1
ATOM 1271 C C . THR A 1 160 ? -1.353 8.573 13.555 1.00 96.12 160 THR A C 1
ATOM 1273 O O . THR A 1 160 ? -2.024 8.307 12.559 1.00 96.12 160 THR A O 1
ATOM 1276 N N . LEU A 1 161 ? -1.794 8.331 14.794 1.00 97.62 161 LEU A N 1
ATOM 1277 C CA . LEU A 1 161 ? -3.100 7.749 15.103 1.00 97.62 161 LEU A CA 1
ATOM 1278 C C . LEU A 1 161 ? -4.240 8.673 14.659 1.00 97.62 161 LEU A C 1
ATOM 1280 O O . LEU A 1 161 ? -5.213 8.209 14.068 1.00 97.62 161 LEU A O 1
ATOM 1284 N N . THR A 1 162 ? -4.099 9.981 14.880 1.00 97.75 162 THR A N 1
ATOM 1285 C CA . THR A 1 162 ? -5.068 10.987 14.427 1.00 97.75 162 THR A CA 1
ATOM 1286 C C . THR A 1 162 ? -5.199 10.969 12.903 1.00 97.75 162 THR A C 1
ATOM 1288 O O . THR A 1 162 ? -6.304 10.832 12.376 1.00 97.75 162 THR A O 1
ATOM 1291 N N . ALA A 1 163 ? -4.079 11.027 12.177 1.00 98.06 163 ALA A N 1
ATOM 1292 C CA . ALA A 1 163 ? -4.066 10.952 10.716 1.00 98.06 163 ALA A CA 1
ATOM 1293 C C . ALA A 1 163 ? -4.637 9.624 10.192 1.00 98.06 163 ALA A C 1
ATOM 1295 O O . ALA A 1 163 ? -5.411 9.616 9.232 1.00 98.06 163 ALA A O 1
ATOM 1296 N N . LEU A 1 164 ? -4.309 8.505 10.846 1.00 98.50 164 LEU A N 1
ATOM 1297 C CA . LEU A 1 164 ? -4.882 7.205 10.520 1.00 98.50 164 LEU A CA 1
ATOM 1298 C C . LEU A 1 164 ? -6.403 7.202 10.696 1.00 98.50 164 LEU A C 1
ATOM 1300 O O . LEU A 1 164 ? -7.108 6.732 9.810 1.00 98.50 164 LEU A O 1
ATOM 1304 N N . ASN A 1 165 ? -6.923 7.728 11.804 1.00 98.50 165 ASN A N 1
ATOM 1305 C CA . ASN A 1 165 ? -8.363 7.777 12.056 1.00 98.50 165 ASN A CA 1
ATOM 1306 C C . ASN A 1 165 ? -9.103 8.627 11.018 1.00 98.50 165 ASN A C 1
ATOM 1308 O O . ASN A 1 165 ? -10.174 8.232 10.558 1.00 98.50 165 ASN A O 1
ATOM 1312 N N . HIS A 1 166 ? -8.502 9.725 10.553 1.00 98.56 166 HIS A N 1
ATOM 1313 C CA . HIS A 1 166 ? -9.039 10.471 9.415 1.00 98.56 166 HIS A CA 1
ATOM 1314 C C . HIS A 1 166 ? -9.114 9.617 8.141 1.00 98.56 166 HIS A C 1
ATOM 1316 O O . HIS A 1 166 ? -10.138 9.635 7.454 1.00 98.56 166 HIS A O 1
ATOM 1322 N N . TRP A 1 167 ? -8.067 8.842 7.845 1.00 98.56 167 TRP A N 1
ATOM 1323 C CA . TRP A 1 167 ? -8.048 7.927 6.701 1.00 98.56 167 TRP A CA 1
ATOM 1324 C C . TRP A 1 167 ? -9.076 6.789 6.839 1.00 98.56 167 TRP A C 1
ATOM 1326 O O . TRP A 1 167 ? -9.773 6.471 5.873 1.00 98.56 167 TRP A O 1
ATOM 1336 N N . LEU A 1 168 ? -9.232 6.214 8.038 1.00 98.25 168 LEU A N 1
ATOM 1337 C CA . LEU A 1 168 ? -10.226 5.173 8.330 1.00 98.25 168 LEU A CA 1
ATOM 1338 C C . LEU A 1 168 ? -11.648 5.694 8.110 1.00 98.25 168 LEU A C 1
ATOM 1340 O O . LEU A 1 168 ? -12.428 5.060 7.397 1.00 98.25 168 LEU A O 1
ATOM 1344 N N . SER A 1 169 ? -11.960 6.876 8.644 1.00 97.75 169 SER A N 1
ATOM 1345 C CA . SER A 1 169 ? -13.260 7.529 8.472 1.00 97.75 169 SER A CA 1
ATOM 1346 C C . SER A 1 169 ? -13.561 7.834 6.997 1.00 97.75 169 SER A C 1
ATOM 1348 O O . SER A 1 169 ? -14.670 7.562 6.528 1.00 97.75 169 SER A O 1
ATOM 1350 N N . ALA A 1 170 ? -12.576 8.317 6.230 1.00 97.69 170 ALA A N 1
ATOM 1351 C CA . ALA A 1 170 ? -12.718 8.538 4.786 1.00 97.69 170 ALA A CA 1
ATOM 1352 C C . ALA A 1 170 ? -13.008 7.236 4.012 1.00 97.69 170 ALA A C 1
ATOM 1354 O O . ALA A 1 170 ? -13.785 7.240 3.055 1.00 97.69 170 ALA A O 1
ATOM 1355 N N . ASN A 1 171 ? -12.460 6.114 4.483 1.00 97.19 171 ASN A N 1
ATOM 1356 C CA . ASN A 1 171 ? -12.654 4.776 3.926 1.00 97.19 171 ASN A CA 1
ATOM 1357 C C . ASN A 1 171 ? -13.767 3.968 4.626 1.00 97.19 171 ASN A C 1
ATOM 1359 O O . ASN A 1 171 ? -13.798 2.742 4.540 1.00 97.19 171 ASN A O 1
ATOM 1363 N N . ARG A 1 172 ? -14.712 4.637 5.307 1.00 96.38 172 ARG A N 1
ATOM 1364 C CA . ARG A 1 172 ? -15.896 4.026 5.957 1.00 96.38 172 ARG A CA 1
ATOM 1365 C C . ARG A 1 172 ? -15.562 2.897 6.946 1.00 96.38 172 ARG A C 1
ATOM 1367 O O . ARG A 1 172 ? -16.344 1.955 7.107 1.00 96.38 172 ARG A O 1
ATOM 1374 N N . MET A 1 173 ? -14.412 2.993 7.600 1.00 95.88 173 MET A N 1
ATOM 1375 C CA . MET A 1 173 ? -14.006 2.147 8.718 1.00 95.88 173 MET A CA 1
ATOM 1376 C C . MET A 1 173 ? -14.170 2.909 10.033 1.00 95.88 173 MET A C 1
ATOM 1378 O O . MET A 1 173 ? -14.263 4.137 10.046 1.00 95.88 173 MET A O 1
ATOM 1382 N N . ARG A 1 174 ? -14.259 2.179 11.148 1.00 96.00 174 ARG A N 1
ATOM 1383 C CA . ARG A 1 174 ? -14.382 2.798 12.469 1.00 96.00 174 ARG A CA 1
ATOM 1384 C C . ARG A 1 174 ? -13.020 3.343 12.907 1.00 96.00 174 ARG A C 1
ATOM 1386 O O . ARG A 1 174 ? -11.997 2.700 12.694 1.00 96.00 174 ARG A O 1
ATOM 1393 N N . GLU A 1 175 ? -13.024 4.501 13.559 1.00 96.75 175 GLU A N 1
ATOM 1394 C CA . GLU A 1 175 ? -11.850 5.016 14.264 1.00 96.75 175 GLU A CA 1
ATOM 1395 C C . GLU A 1 175 ? -11.402 4.063 15.382 1.00 96.75 175 GLU A C 1
ATOM 1397 O O . GLU A 1 175 ? -12.188 3.308 15.956 1.00 96.75 175 GLU A O 1
ATOM 1402 N N . THR A 1 176 ? -10.118 4.110 15.706 1.00 96.06 176 THR A N 1
ATOM 1403 C CA . THR A 1 176 ? -9.464 3.193 16.632 1.00 96.06 176 THR A CA 1
ATOM 1404 C C . THR A 1 176 ? -8.633 3.943 17.665 1.00 96.06 176 THR A C 1
ATOM 1406 O O . THR A 1 176 ? -8.213 5.081 17.457 1.00 96.06 176 THR A O 1
ATOM 1409 N N . ARG A 1 177 ? -8.380 3.274 18.791 1.00 96.31 177 ARG A N 1
ATOM 1410 C CA . ARG A 1 177 ? -7.462 3.726 19.845 1.00 96.31 177 ARG A CA 1
ATOM 1411 C C . ARG A 1 177 ? -6.037 3.209 19.637 1.00 96.31 177 ARG A C 1
ATOM 1413 O O . ARG A 1 177 ? -5.090 3.804 20.136 1.00 96.31 177 ARG A O 1
ATOM 1420 N N . ASP A 1 178 ? -5.899 2.135 18.864 1.00 95.75 178 ASP A N 1
ATOM 1421 C CA . ASP A 1 178 ? -4.632 1.470 18.581 1.00 95.75 178 ASP A CA 1
ATOM 1422 C C . ASP A 1 178 ? -4.409 1.322 17.076 1.00 95.75 178 ASP A C 1
ATOM 1424 O O . ASP A 1 178 ? -5.347 1.109 16.298 1.00 95.75 178 ASP A 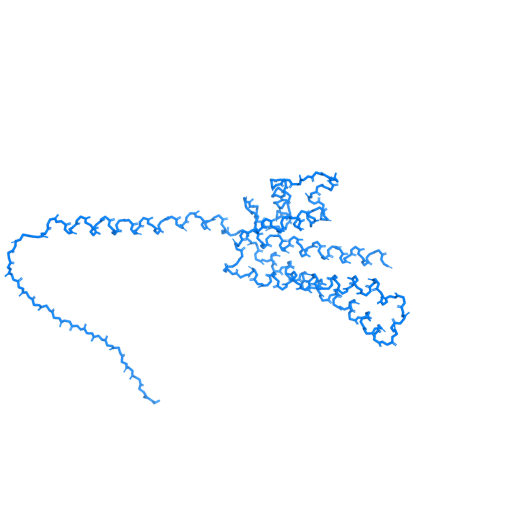O 1
ATOM 1428 N N . ILE A 1 179 ? -3.148 1.384 16.656 1.00 97.06 179 ILE A N 1
ATOM 1429 C CA . ILE A 1 179 ? -2.768 1.127 15.268 1.00 97.06 179 ILE A CA 1
ATOM 1430 C C . ILE A 1 179 ? -2.548 -0.377 15.080 1.00 97.06 179 ILE A C 1
ATOM 1432 O O . ILE A 1 179 ? -1.593 -0.956 15.595 1.00 97.06 179 ILE A O 1
ATOM 1436 N N . TYR A 1 180 ? -3.422 -1.010 14.300 1.00 97.25 180 TYR A N 1
ATOM 1437 C CA . TYR A 1 180 ? -3.303 -2.415 13.919 1.00 97.25 180 TYR A CA 1
ATOM 1438 C C . TYR A 1 180 ? -2.484 -2.572 12.638 1.00 97.25 180 TYR A C 1
ATOM 1440 O O . TYR A 1 180 ? -2.522 -1.722 11.746 1.00 97.25 180 TYR A O 1
ATOM 1448 N N . LEU A 1 181 ? -1.780 -3.695 12.507 1.00 97.38 181 LEU A N 1
ATOM 1449 C CA . LEU A 1 181 ? -0.976 -4.006 11.327 1.00 97.38 181 LEU A CA 1
ATOM 1450 C C . LEU A 1 181 ? -1.819 -3.975 10.043 1.00 97.38 181 LEU A C 1
ATOM 1452 O O . LEU A 1 181 ? -1.362 -3.466 9.021 1.00 97.38 181 LEU A O 1
ATOM 1456 N N . LEU A 1 182 ? -3.065 -4.461 10.099 1.00 97.69 182 LEU A N 1
ATOM 1457 C CA . LEU A 1 182 ? -3.974 -4.414 8.955 1.00 97.69 182 LEU A CA 1
ATOM 1458 C C . LEU A 1 182 ? -4.266 -2.970 8.518 1.00 97.69 182 LEU A C 1
ATOM 1460 O O . LEU A 1 182 ? -4.240 -2.701 7.323 1.00 97.69 182 LEU A O 1
ATOM 1464 N N . HIS A 1 183 ? -4.451 -2.025 9.450 1.00 98.00 183 HIS A N 1
ATOM 1465 C CA . HIS A 1 183 ? -4.626 -0.609 9.104 1.00 98.00 183 HIS A CA 1
ATOM 1466 C C . HIS A 1 183 ? -3.440 -0.080 8.298 1.00 98.00 183 HIS A C 1
ATOM 1468 O O . HIS A 1 183 ? -3.626 0.484 7.222 1.00 98.00 183 HIS A O 1
ATOM 1474 N N . ALA A 1 184 ? -2.219 -0.323 8.780 1.00 97.88 184 ALA A N 1
ATOM 1475 C CA . ALA A 1 184 ? -1.017 0.154 8.109 1.00 97.88 184 ALA A CA 1
ATOM 1476 C C . ALA A 1 184 ? -0.854 -0.442 6.704 1.00 97.88 184 ALA A C 1
ATOM 1478 O O . ALA A 1 184 ? -0.491 0.260 5.761 1.00 97.88 184 ALA A O 1
ATOM 1479 N N . LEU A 1 185 ? -1.176 -1.727 6.545 1.00 98.38 185 LEU A N 1
ATOM 1480 C CA . LEU A 1 185 ? -1.115 -2.406 5.255 1.00 98.38 185 LEU A CA 1
ATOM 1481 C C . LEU A 1 185 ? -2.155 -1.885 4.256 1.00 98.38 185 LEU A C 1
ATOM 1483 O O . LEU A 1 185 ? -1.842 -1.806 3.067 1.00 98.38 185 LEU A O 1
ATOM 1487 N N . LEU A 1 186 ? -3.358 -1.530 4.720 1.00 98.62 186 LEU A N 1
ATOM 1488 C CA . LEU A 1 186 ? -4.421 -0.972 3.879 1.00 98.62 186 LEU A CA 1
ATOM 1489 C C . LEU A 1 186 ? -4.077 0.447 3.408 1.00 98.62 186 LEU A C 1
ATOM 1491 O O . LEU A 1 186 ? -4.159 0.720 2.212 1.00 98.62 186 LEU A O 1
ATOM 1495 N N . VAL A 1 187 ? -3.596 1.306 4.314 1.00 98.69 187 VAL A N 1
ATOM 1496 C CA . VAL A 1 187 ? -3.080 2.643 3.964 1.00 98.69 187 VAL A CA 1
ATOM 1497 C C . VAL A 1 187 ? -1.960 2.520 2.929 1.00 98.69 187 VAL A C 1
ATOM 1499 O O . VAL A 1 187 ? -1.937 3.229 1.923 1.00 98.69 187 VAL A O 1
ATOM 1502 N N . ARG A 1 188 ? -1.039 1.571 3.139 1.00 98.44 188 ARG A N 1
ATOM 1503 C CA . ARG A 1 188 ? 0.069 1.318 2.216 1.00 98.44 188 ARG A CA 1
ATOM 1504 C C . ARG A 1 188 ? -0.411 0.867 0.835 1.00 98.44 188 ARG A C 1
ATOM 1506 O O . ARG A 1 188 ? 0.177 1.271 -0.163 1.00 98.44 188 ARG A O 1
ATOM 1513 N N . ALA A 1 189 ? -1.458 0.048 0.757 1.00 98.69 189 ALA A N 1
ATOM 1514 C CA . ALA A 1 189 ? -2.024 -0.387 -0.518 1.00 98.69 189 ALA A CA 1
ATOM 1515 C C . ALA A 1 189 ? -2.610 0.777 -1.328 1.00 98.69 189 ALA A C 1
ATOM 1517 O O . ALA A 1 189 ? -2.337 0.878 -2.526 1.00 98.69 189 ALA A O 1
ATOM 1518 N N . GLU A 1 190 ? -3.372 1.664 -0.682 1.00 98.62 190 GLU A N 1
ATOM 1519 C CA . GLU A 1 190 ? -3.913 2.861 -1.337 1.00 98.62 190 GLU A CA 1
ATOM 1520 C C . GLU A 1 190 ? -2.787 3.774 -1.827 1.00 98.62 190 GLU A C 1
ATOM 1522 O O . GLU A 1 190 ? -2.782 4.206 -2.979 1.00 98.62 190 GLU A O 1
ATOM 1527 N N . GLU A 1 191 ? -1.775 3.993 -0.991 1.00 98.38 191 GLU A N 1
ATOM 1528 C CA . GLU A 1 191 ? -0.629 4.819 -1.348 1.00 98.38 191 GLU A CA 1
ATOM 1529 C C . GLU A 1 191 ? 0.138 4.287 -2.566 1.00 98.38 191 GLU A C 1
ATOM 1531 O O . GLU A 1 191 ? 0.457 5.047 -3.486 1.00 98.38 191 GLU A O 1
ATOM 1536 N N . LEU A 1 192 ? 0.384 2.975 -2.619 1.00 98.44 192 LEU A N 1
ATOM 1537 C CA . LEU A 1 192 ? 1.075 2.348 -3.744 1.00 98.44 192 LEU A CA 1
ATOM 1538 C C . LEU A 1 192 ? 0.272 2.472 -5.043 1.00 98.44 192 LEU A C 1
ATOM 1540 O O . LEU A 1 192 ? 0.866 2.655 -6.114 1.00 98.44 192 LEU A O 1
ATOM 1544 N N . SER A 1 193 ? -1.057 2.397 -4.947 1.00 98.31 193 SER A N 1
ATOM 1545 C CA . SER A 1 193 ? -1.961 2.642 -6.069 1.00 98.31 193 SER A CA 1
ATOM 1546 C C . SER A 1 193 ? -1.905 4.101 -6.521 1.00 98.31 193 SER A C 1
ATOM 1548 O O . SER A 1 193 ? -1.735 4.365 -7.710 1.00 98.31 193 SER A O 1
ATOM 1550 N N . GLN A 1 194 ? -1.967 5.065 -5.598 1.00 97.38 194 GLN A N 1
ATOM 1551 C CA . GLN A 1 194 ? -1.899 6.487 -5.944 1.00 97.38 194 GLN A CA 1
ATOM 1552 C C . GLN A 1 194 ? -0.562 6.847 -6.602 1.00 97.38 194 GLN A C 1
ATOM 1554 O O . GLN A 1 194 ? -0.531 7.583 -7.586 1.00 97.38 194 GLN A O 1
ATOM 1559 N N . ARG A 1 195 ? 0.553 6.280 -6.123 1.00 96.19 195 ARG A N 1
ATOM 1560 C CA . ARG A 1 195 ? 1.862 6.443 -6.774 1.00 96.19 195 ARG A CA 1
ATOM 1561 C C . ARG A 1 195 ? 1.864 5.916 -8.207 1.00 96.19 195 ARG A C 1
ATOM 1563 O O . ARG A 1 195 ? 2.450 6.550 -9.078 1.00 96.19 195 ARG A O 1
ATOM 1570 N N . LEU A 1 196 ? 1.230 4.767 -8.456 1.00 96.56 196 LEU A N 1
ATOM 1571 C CA . LEU A 1 196 ? 1.093 4.217 -9.807 1.00 96.56 196 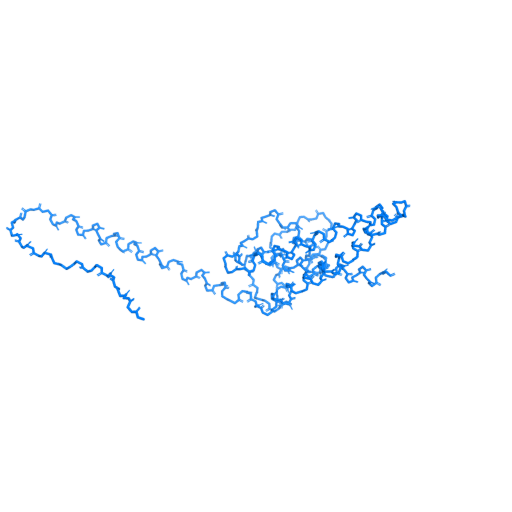LEU A CA 1
ATOM 1572 C C . LEU A 1 196 ? 0.292 5.154 -10.715 1.00 96.56 196 LEU A C 1
ATOM 1574 O O . LEU A 1 196 ? 0.742 5.425 -11.824 1.00 96.56 196 LEU A O 1
ATOM 1578 N N . LEU A 1 197 ? -0.841 5.673 -10.241 1.00 95.19 197 LEU A N 1
ATOM 1579 C CA . LEU A 1 197 ? -1.664 6.615 -11.003 1.00 95.19 197 LEU A CA 1
ATOM 1580 C C . LEU A 1 197 ? -0.891 7.898 -11.335 1.00 95.19 197 LEU A C 1
ATOM 1582 O O . LEU A 1 197 ? -0.816 8.282 -12.497 1.00 95.19 197 LEU A O 1
ATOM 1586 N N . ASN A 1 198 ? -0.216 8.494 -10.349 1.00 93.56 198 ASN A N 1
ATOM 1587 C CA . ASN A 1 198 ? 0.581 9.707 -10.550 1.00 93.56 198 ASN A CA 1
ATOM 1588 C C . ASN A 1 198 ? 1.718 9.498 -11.568 1.00 93.56 198 ASN A C 1
ATOM 1590 O O . ASN A 1 198 ? 2.016 10.385 -12.365 1.00 93.56 198 ASN A O 1
ATOM 1594 N N . GLU A 1 199 ? 2.366 8.327 -11.557 1.00 91.94 199 GLU A N 1
ATOM 1595 C CA . GLU A 1 199 ? 3.385 7.977 -12.555 1.00 91.94 199 GLU A CA 1
ATOM 1596 C C . GLU A 1 199 ? 2.802 7.835 -13.966 1.00 91.94 199 GLU A C 1
ATOM 1598 O O . GLU A 1 199 ? 3.495 8.137 -14.933 1.00 91.94 199 GLU A O 1
ATOM 1603 N N . GLN A 1 200 ? 1.561 7.361 -14.092 1.00 88.81 200 GLN A N 1
ATOM 1604 C CA . GLN A 1 200 ? 0.887 7.188 -15.380 1.00 88.81 200 GLN A CA 1
ATOM 1605 C C . GLN A 1 200 ? 0.348 8.506 -15.944 1.00 88.81 200 GLN A C 1
ATOM 1607 O O . GLN A 1 200 ? 0.348 8.680 -17.157 1.00 88.81 200 GLN A O 1
ATOM 1612 N N . GLU A 1 201 ? -0.081 9.436 -15.091 1.00 84.94 201 GLU A N 1
ATOM 1613 C CA . GLU A 1 201 ? -0.539 10.771 -15.502 1.00 84.94 201 GLU A CA 1
ATOM 1614 C C . GLU A 1 201 ? 0.618 11.710 -15.878 1.00 84.94 201 GLU A C 1
ATOM 1616 O O . GLU A 1 201 ? 0.434 12.645 -16.656 1.00 84.94 201 GLU A O 1
ATOM 1621 N N . GLY A 1 202 ? 1.813 11.470 -15.330 1.00 68.56 202 GLY A N 1
ATOM 1622 C CA . GLY A 1 202 ? 3.021 12.243 -15.624 1.00 68.56 202 GLY A CA 1
ATOM 1623 C C . GLY A 1 202 ? 3.877 11.723 -16.788 1.00 68.56 202 GLY A C 1
ATOM 1624 O O . GLY A 1 202 ? 4.915 12.331 -17.062 1.00 68.56 202 GLY A O 1
ATOM 1625 N N . ALA A 1 203 ? 3.498 10.608 -17.427 1.00 56.03 203 ALA A N 1
ATOM 1626 C CA . ALA A 1 203 ? 4.242 9.934 -18.504 1.00 56.03 203 ALA A CA 1
ATOM 1627 C C . ALA A 1 203 ? 3.664 10.220 -19.898 1.00 56.03 203 ALA A C 1
ATOM 1629 O O . ALA A 1 203 ? 4.479 10.293 -20.849 1.00 56.03 203 ALA A O 1
#

pLDDT: mean 80.13, std 25.25, range [28.52, 98.69]

Sequence (203 aa):
MKLIISRILIASLVMSFVGTSIAETTIKTEQQVEQKSESDKYKVNQSANSDLDGLYNEEQVNAIISLAFETKSTRYTEFARLFNRCQKQPNHPDCGDSYTAKRTQYEIAKANHAVLQMVYKDEFKYLLMPEVNSPELVVSLQSLGYLNSRSGEDVSYEDTLTALNHWLSANRMRETRDIYLLHALLVRAEELSQRLLNEQEGA